Protein AF-A0A1G5V8X5-F1 (afdb_monomer_lite)

Organism: NCBI:txid230361

Radius of gyration: 22.64 Å; chains: 1; bounding box: 42×59×66 Å

Foldseek 3Di:
DDDDPPPPVVVVVCCVPPNDVDDPVVVLPVLDDPVLVQLVVQVLLVVLLPDQAEEECDPSNQVSNLVSFHQYEHAPPVPPCVVVCVPVVQFFLYDHPVVCVVPVVSAPSVDGDTTHCPCVVVVVVVQVVVCVVPVDDDPDPHDPDDPVSSVVSVVVSVVSSVVVVVVVVVVSVVSVVVVVVVVVD

Secondary structure (DSSP, 8-state):
-------HHHHHHHHHHHS-SS-HHHHHGGGS-HHHHHHHHHHHHHHHHH-S-EEES-HHHHHHHHHHT--EEEE--TTS-GGGGTTTTTTSEEE-HHHHHH-GGGG-SSSPPPPPSTHHHHHHHHHHHHHHHHS-----SS----HHHHHHHHHHHHHHHHHHHHHHHHHHHHHHHHHHHHHT-

Structure (mmCIF, N/CA/C/O backbone):
data_AF-A0A1G5V8X5-F1
#
_entry.id   AF-A0A1G5V8X5-F1
#
loop_
_atom_site.group_PDB
_atom_site.id
_atom_site.type_symbol
_atom_site.label_atom_id
_atom_site.label_alt_id
_atom_site.label_comp_id
_atom_site.label_asym_id
_atom_site.label_entity_id
_atom_site.label_seq_id
_atom_site.pdbx_PDB_ins_code
_atom_site.Cartn_x
_atom_site.Cartn_y
_atom_site.Cartn_z
_atom_site.occupancy
_atom_site.B_iso_or_equiv
_atom_site.auth_seq_id
_atom_site.auth_comp_id
_atom_site.auth_asym_id
_atom_site.auth_atom_id
_atom_site.pdbx_PDB_model_num
ATOM 1 N N . MET A 1 1 ? 8.659 33.878 32.019 1.00 36.16 1 MET A N 1
ATOM 2 C CA . MET A 1 1 ? 8.423 32.758 31.089 1.00 36.16 1 MET A CA 1
ATOM 3 C C . MET A 1 1 ? 9.758 32.064 30.838 1.00 36.16 1 MET A C 1
ATOM 5 O O . MET A 1 1 ? 10.486 32.508 29.962 1.00 36.16 1 MET A O 1
ATOM 9 N N . PRO A 1 2 ? 10.148 31.064 31.646 1.00 29.53 2 PRO A N 1
ATOM 10 C CA . PRO A 1 2 ? 11.252 30.186 31.305 1.00 29.53 2 PRO A CA 1
ATOM 11 C C . PRO A 1 2 ? 10.684 28.920 30.658 1.00 29.53 2 PRO A C 1
ATOM 13 O O . PRO A 1 2 ? 9.804 28.255 31.203 1.00 29.53 2 PRO A O 1
ATOM 16 N N . ILE A 1 3 ? 11.161 28.641 29.453 1.00 29.80 3 ILE A N 1
ATOM 17 C CA . ILE A 1 3 ? 10.981 27.373 28.755 1.00 29.80 3 ILE A CA 1
ATOM 18 C C . ILE A 1 3 ? 11.624 26.309 29.648 1.00 29.80 3 ILE A C 1
ATOM 20 O O . ILE A 1 3 ? 12.809 26.405 29.959 1.00 29.80 3 ILE A O 1
ATOM 24 N N . TYR A 1 4 ? 10.824 25.364 30.142 1.00 33.34 4 TYR A N 1
ATOM 25 C CA . TYR A 1 4 ? 11.316 24.294 30.997 1.00 33.34 4 TYR A CA 1
ATOM 26 C C . TYR A 1 4 ? 12.323 23.440 30.225 1.00 33.34 4 TYR A C 1
ATOM 28 O O . TYR A 1 4 ? 11.970 22.743 29.276 1.00 33.34 4 TYR A O 1
ATOM 36 N N . ASP A 1 5 ? 13.562 23.473 30.699 1.00 32.44 5 ASP A N 1
ATOM 37 C CA . ASP A 1 5 ? 14.606 22.494 30.431 1.00 32.44 5 ASP A CA 1
ATOM 38 C C . ASP A 1 5 ? 14.230 21.189 31.164 1.00 32.44 5 ASP A C 1
ATOM 40 O O . ASP A 1 5 ? 14.737 20.860 32.239 1.00 32.44 5 ASP A O 1
ATOM 44 N N . ILE A 1 6 ? 13.209 20.483 30.656 1.00 39.09 6 ILE A N 1
ATOM 45 C CA . ILE A 1 6 ? 12.867 19.142 31.142 1.00 39.09 6 ILE A CA 1
ATOM 46 C C . ILE A 1 6 ? 13.909 18.195 30.563 1.00 39.09 6 ILE A C 1
ATOM 48 O O . ILE A 1 6 ? 13.799 17.724 29.434 1.00 39.09 6 ILE A O 1
ATOM 52 N N . GLN A 1 7 ? 14.928 17.956 31.385 1.00 39.66 7 GLN A N 1
ATOM 53 C CA . GLN A 1 7 ? 15.900 16.871 31.330 1.00 39.66 7 GLN A CA 1
ATOM 54 C C . GLN A 1 7 ? 15.475 15.730 30.392 1.00 39.66 7 GLN A C 1
ATOM 56 O O . GLN A 1 7 ? 14.612 14.919 30.728 1.00 39.66 7 GLN A O 1
ATOM 61 N N . HIS A 1 8 ? 16.155 15.600 29.252 1.00 41.44 8 HIS A N 1
ATOM 62 C CA . HIS A 1 8 ? 15.988 14.475 28.326 1.00 41.44 8 HIS A CA 1
ATOM 63 C C . HIS A 1 8 ? 16.039 13.092 29.023 1.00 41.44 8 HIS A C 1
ATOM 65 O O . HIS A 1 8 ? 15.454 12.141 28.521 1.00 41.44 8 HIS A O 1
ATOM 71 N N . GLY A 1 9 ? 16.658 12.955 30.203 1.00 40.25 9 GLY A N 1
ATOM 72 C CA . GLY A 1 9 ? 16.669 11.703 30.975 1.00 40.25 9 GLY A CA 1
ATOM 73 C C . GLY A 1 9 ? 15.355 11.339 31.695 1.00 40.25 9 GLY A C 1
ATOM 74 O O . GLY A 1 9 ? 15.067 10.154 31.882 1.00 40.25 9 GLY A O 1
ATOM 75 N N . SER A 1 10 ? 14.523 12.311 32.088 1.00 48.06 10 SER A N 1
ATOM 76 C CA . SER A 1 10 ? 13.290 12.046 32.854 1.00 48.06 10 SER A CA 1
ATOM 77 C C . SER A 1 10 ? 12.138 11.581 31.958 1.00 48.06 10 SER A C 1
ATOM 79 O O . SER A 1 10 ? 11.411 10.655 32.318 1.00 48.06 10 SER A O 1
ATOM 81 N N . ILE A 1 11 ? 12.037 12.137 30.749 1.00 48.62 11 ILE A N 1
ATOM 82 C CA . ILE A 1 11 ? 11.057 11.729 29.731 1.00 48.62 11 ILE A CA 1
ATOM 83 C C . ILE A 1 11 ? 11.325 10.290 29.269 1.00 48.62 11 ILE A C 1
ATOM 85 O O . ILE A 1 11 ? 10.409 9.469 29.254 1.00 48.62 11 ILE A O 1
ATOM 89 N N . TRP A 1 12 ? 12.587 9.941 28.993 1.00 44.25 12 TRP A N 1
ATOM 90 C CA . TRP A 1 12 ? 12.969 8.589 28.563 1.00 44.25 12 TRP A CA 1
ATOM 91 C C . TRP A 1 12 ? 12.661 7.510 29.615 1.00 44.25 12 TRP A C 1
ATOM 93 O O . TRP A 1 12 ? 12.221 6.414 29.265 1.00 44.25 12 TRP A O 1
ATOM 103 N N . SER A 1 13 ? 12.840 7.813 30.908 1.00 52.69 13 SER A N 1
ATOM 104 C CA . SER A 1 13 ? 12.514 6.876 31.997 1.00 52.69 13 SER A CA 1
ATOM 105 C C . SER A 1 13 ? 11.004 6.702 32.211 1.00 52.69 13 SER A C 1
ATOM 107 O O . SER A 1 13 ? 10.549 5.590 32.496 1.00 52.69 13 SER A O 1
ATOM 109 N N . PHE A 1 14 ? 10.209 7.761 32.012 1.00 59.50 14 PHE A N 1
ATOM 110 C CA . PHE A 1 14 ? 8.748 7.686 32.025 1.00 59.50 14 PHE A CA 1
ATOM 111 C C . PHE A 1 14 ? 8.212 6.863 30.845 1.00 59.50 14 PHE A C 1
ATOM 113 O O . PHE A 1 14 ? 7.411 5.946 31.053 1.00 59.50 14 PHE A O 1
ATOM 120 N N . GLU A 1 15 ? 8.703 7.123 29.629 1.00 58.00 15 GLU A N 1
ATOM 121 C CA . GLU A 1 15 ? 8.328 6.361 28.435 1.00 58.00 15 GLU A CA 1
ATOM 122 C C . GLU A 1 15 ? 8.685 4.875 28.565 1.00 58.00 15 GLU A C 1
ATOM 124 O O . GLU A 1 15 ? 7.856 4.026 28.256 1.00 58.00 15 GLU A O 1
ATOM 129 N N . GLN A 1 16 ? 9.866 4.531 29.094 1.00 61.56 16 GLN A N 1
ATOM 130 C CA . GLN A 1 16 ? 10.276 3.131 29.282 1.00 61.56 16 GLN A CA 1
ATOM 131 C C . GLN A 1 16 ? 9.464 2.364 30.333 1.00 61.56 16 GLN A C 1
ATOM 133 O O . GLN A 1 16 ? 9.338 1.140 30.215 1.00 61.56 16 GLN A O 1
ATOM 138 N N . LYS A 1 17 ? 8.976 3.047 31.379 1.00 61.56 17 LYS A N 1
ATOM 139 C CA . LYS A 1 17 ? 8.350 2.414 32.552 1.00 61.56 17 LYS A CA 1
ATOM 140 C C . LYS A 1 17 ? 6.821 2.438 32.523 1.00 61.56 17 LYS A C 1
ATOM 142 O O . LYS A 1 17 ? 6.206 1.500 33.024 1.00 61.56 17 LYS A O 1
ATOM 147 N N . TYR A 1 18 ? 6.211 3.484 31.966 1.00 58.59 18 TYR A N 1
ATOM 148 C CA . TYR A 1 18 ? 4.763 3.724 32.053 1.00 58.59 18 TYR A CA 1
ATOM 149 C C . TYR A 1 18 ? 4.055 3.780 30.699 1.00 58.59 18 TYR A C 1
ATOM 151 O O . TYR A 1 18 ? 2.824 3.718 30.648 1.00 58.59 18 TYR A O 1
ATOM 159 N N . LEU A 1 19 ? 4.800 3.855 29.596 1.00 63.16 19 LEU A N 1
ATOM 160 C CA . LEU A 1 19 ? 4.253 3.758 28.251 1.00 63.16 19 LEU A CA 1
ATOM 161 C C . LEU A 1 19 ? 4.691 2.421 27.632 1.00 63.16 19 LEU A C 1
ATOM 163 O O . LEU A 1 19 ? 5.832 1.996 27.743 1.00 63.16 19 LEU A O 1
ATOM 167 N N . ASP A 1 20 ? 3.757 1.713 26.993 1.00 58.47 20 ASP A N 1
ATOM 168 C CA . ASP A 1 20 ? 4.083 0.549 26.159 1.00 58.47 20 ASP A CA 1
ATOM 169 C C . ASP A 1 20 ? 5.203 0.927 25.163 1.00 58.47 20 ASP A C 1
ATOM 171 O O . ASP A 1 20 ? 5.082 1.915 24.435 1.00 58.47 20 ASP A O 1
ATOM 175 N N . LYS A 1 21 ? 6.297 0.155 25.130 1.00 60.00 21 LYS A N 1
ATOM 176 C CA . LYS A 1 21 ? 7.519 0.438 24.345 1.00 60.00 21 LYS A CA 1
ATOM 177 C C . LYS A 1 21 ? 7.277 0.549 22.833 1.00 60.00 21 LYS A C 1
ATOM 179 O O . LYS A 1 21 ? 8.192 0.855 22.071 1.00 60.00 21 LYS A O 1
ATOM 184 N N . ARG A 1 22 ? 6.062 0.248 22.375 1.00 55.00 22 ARG A N 1
ATOM 185 C CA . ARG A 1 22 ? 5.659 0.360 20.978 1.00 55.00 22 ARG A CA 1
ATOM 186 C C . ARG A 1 22 ? 5.545 1.829 20.538 1.00 55.00 22 ARG A C 1
ATOM 188 O O . ARG A 1 22 ? 4.861 2.603 21.216 1.00 55.00 22 ARG A O 1
ATOM 195 N N . PRO A 1 23 ? 6.127 2.193 19.376 1.00 56.50 23 PRO A N 1
ATOM 196 C CA . PRO A 1 23 ? 5.986 3.524 18.789 1.00 56.50 23 PRO A CA 1
ATOM 197 C C . PRO A 1 23 ? 4.516 3.934 18.667 1.00 56.50 23 PRO A C 1
ATOM 199 O O . PRO A 1 23 ? 3.651 3.083 18.443 1.00 56.50 23 PRO A O 1
ATOM 202 N N . ILE A 1 24 ? 4.225 5.236 18.734 1.00 55.56 24 ILE A N 1
ATOM 203 C CA . ILE A 1 24 ? 2.859 5.777 18.595 1.00 55.56 24 ILE A CA 1
ATOM 204 C C . ILE A 1 24 ? 2.174 5.242 17.324 1.00 55.56 24 ILE A C 1
ATOM 206 O O . ILE A 1 24 ? 1.005 4.865 17.369 1.00 55.56 24 ILE A O 1
ATOM 210 N N . SER A 1 25 ? 2.915 5.096 16.222 1.00 52.84 25 SER A N 1
ATOM 211 C CA . SER A 1 25 ? 2.418 4.516 14.966 1.00 52.84 25 SER A CA 1
ATOM 212 C C . SER A 1 25 ? 1.883 3.082 15.115 1.00 52.84 25 SER A C 1
ATOM 214 O O . SER A 1 25 ? 0.842 2.756 14.547 1.00 52.84 25 SER A O 1
ATOM 216 N N . TYR A 1 26 ? 2.521 2.242 15.935 1.00 53.16 26 TYR A N 1
ATOM 217 C CA . TYR A 1 26 ? 2.043 0.890 16.257 1.00 53.16 26 TYR A CA 1
ATOM 218 C C . TYR A 1 26 ? 0.820 0.888 17.181 1.00 53.16 26 TYR A C 1
ATOM 220 O O . TYR A 1 26 ? 0.101 -0.108 17.248 1.00 53.16 26 TYR A O 1
ATOM 228 N N . ARG A 1 27 ? 0.556 1.986 17.896 1.00 62.72 27 ARG A N 1
ATOM 229 C CA . ARG A 1 27 ? -0.668 2.128 18.696 1.00 62.72 27 ARG A CA 1
ATOM 230 C C . ARG A 1 27 ? -1.829 2.685 17.891 1.00 62.72 27 ARG A C 1
ATOM 232 O O . ARG A 1 27 ? -2.951 2.249 18.118 1.00 62.72 27 ARG A O 1
ATOM 239 N N . LEU A 1 28 ? -1.587 3.550 16.909 1.00 59.53 28 LEU A N 1
ATOM 240 C CA . LEU A 1 28 ? -2.647 3.996 15.999 1.00 59.53 28 LEU A CA 1
ATOM 241 C C . LEU A 1 28 ? -3.247 2.807 15.233 1.00 59.53 28 LEU A C 1
ATOM 243 O O . LEU A 1 28 ? -4.461 2.704 15.101 1.00 59.53 28 LEU A O 1
ATOM 247 N N . THR A 1 29 ? -2.420 1.837 14.831 1.00 62.56 29 THR A N 1
ATOM 248 C CA . THR A 1 29 ? -2.910 0.589 14.221 1.00 62.56 29 THR A CA 1
ATOM 249 C C . THR A 1 29 ? -3.633 -0.337 15.206 1.00 62.56 29 THR A C 1
ATOM 251 O O . THR A 1 29 ? -4.376 -1.218 14.776 1.00 62.56 29 THR A O 1
ATOM 254 N N . SER A 1 30 ? -3.460 -0.153 16.519 1.00 72.31 30 SER A N 1
ATOM 255 C CA . SER A 1 30 ? -4.18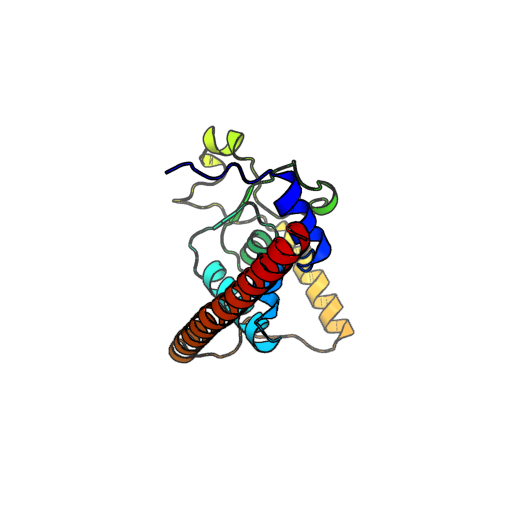3 -0.915 17.550 1.00 72.31 30 SER A CA 1
ATOM 256 C C . SER A 1 30 ? -5.634 -0.466 17.726 1.00 72.31 30 SER A C 1
ATOM 258 O O . SER A 1 30 ? -6.436 -1.223 18.262 1.00 72.31 30 SER A O 1
ATOM 260 N N . PHE A 1 31 ? -5.990 0.727 17.236 1.00 82.69 31 PHE A N 1
ATOM 261 C CA . PHE A 1 31 ? -7.367 1.228 17.281 1.00 82.69 31 PHE A CA 1
ATOM 262 C C . PHE A 1 31 ? -8.295 0.487 16.319 1.00 82.69 31 PHE A C 1
ATOM 264 O O . PHE A 1 31 ? -9.516 0.553 16.469 1.00 82.69 31 PHE A O 1
ATOM 271 N N . TYR A 1 32 ? -7.715 -0.208 15.342 1.00 87.50 32 TYR A N 1
ATOM 272 C CA . TYR A 1 32 ? -8.454 -0.858 14.279 1.00 87.50 32 TYR A CA 1
ATOM 273 C C . TYR A 1 32 ? -8.558 -2.364 14.481 1.00 87.50 32 TYR A C 1
ATOM 275 O O . TYR A 1 32 ? -7.566 -3.043 14.784 1.00 87.50 32 TYR A O 1
ATOM 283 N N . ASP A 1 33 ? -9.755 -2.893 14.248 1.00 90.81 33 ASP A N 1
ATOM 284 C CA . ASP A 1 33 ? -9.960 -4.328 14.118 1.00 90.81 33 ASP A CA 1
ATOM 285 C C . ASP A 1 33 ? -9.401 -4.853 12.780 1.00 90.81 33 ASP A C 1
ATOM 287 O O . ASP A 1 33 ? -8.871 -4.109 11.948 1.00 90.81 33 ASP A O 1
ATOM 291 N N . TYR A 1 34 ? -9.463 -6.170 12.575 1.00 90.75 34 TYR A N 1
ATOM 292 C CA . TYR A 1 34 ? -8.941 -6.780 11.353 1.00 90.75 34 TYR A CA 1
ATOM 293 C C . TYR A 1 34 ? -9.674 -6.318 10.090 1.00 90.75 34 TYR A C 1
ATOM 295 O O . TYR A 1 34 ? -9.017 -6.077 9.080 1.00 90.75 34 TYR A O 1
ATOM 303 N N . LYS A 1 35 ? -11.002 -6.163 10.130 1.00 90.81 35 LYS A N 1
ATOM 304 C CA . LYS A 1 35 ? -11.794 -5.746 8.963 1.00 90.81 35 LYS A CA 1
ATOM 305 C C . LYS A 1 35 ? -11.453 -4.313 8.571 1.00 90.81 35 LYS A C 1
ATOM 307 O O . LYS A 1 35 ? -11.253 -4.028 7.396 1.00 90.81 35 LYS A O 1
ATOM 312 N N . GLU A 1 36 ? -11.318 -3.435 9.557 1.00 91.94 36 GLU A N 1
ATOM 313 C CA . GLU A 1 36 ? -10.908 -2.048 9.352 1.00 91.94 36 GLU A CA 1
ATOM 314 C C . GLU A 1 36 ? -9.487 -1.964 8.781 1.00 91.94 36 GLU A C 1
ATOM 316 O O . GLU A 1 36 ? -9.241 -1.201 7.850 1.00 91.94 36 GLU A O 1
ATOM 321 N N . LYS A 1 37 ? -8.554 -2.794 9.265 1.00 90.31 37 LYS A N 1
ATOM 322 C CA . LYS A 1 37 ? -7.194 -2.878 8.702 1.00 90.31 37 LYS A CA 1
ATOM 323 C C . LYS A 1 37 ? -7.189 -3.337 7.249 1.00 90.31 37 LYS A C 1
ATOM 325 O O . LYS A 1 37 ? -6.474 -2.745 6.445 1.00 90.31 37 LYS A O 1
ATOM 330 N N . PHE A 1 38 ? -7.971 -4.364 6.911 1.00 91.06 38 PHE A N 1
ATOM 331 C CA . PHE A 1 38 ? -8.105 -4.819 5.526 1.00 91.06 38 PHE A CA 1
ATOM 332 C C . PHE A 1 38 ? -8.704 -3.731 4.640 1.00 91.06 38 PHE A C 1
ATOM 334 O O . PHE A 1 38 ? -8.150 -3.450 3.584 1.00 91.06 38 PHE A O 1
ATOM 341 N N . PHE A 1 39 ? -9.748 -3.045 5.108 1.00 92.69 39 PHE A N 1
ATOM 342 C CA . PHE A 1 39 ? -10.318 -1.908 4.394 1.00 92.69 39 PHE A CA 1
ATOM 343 C C . PHE A 1 39 ? -9.272 -0.810 4.145 1.00 92.69 39 PHE A C 1
ATOM 345 O O . PHE A 1 39 ? -9.126 -0.338 3.021 1.00 92.69 39 PHE A O 1
ATOM 352 N N . ILE A 1 40 ? -8.493 -0.422 5.160 1.00 91.06 40 ILE A N 1
ATOM 353 C CA . ILE A 1 40 ? -7.423 0.577 5.010 1.00 91.06 40 ILE A CA 1
ATOM 354 C C . ILE A 1 40 ? -6.375 0.109 3.988 1.00 91.06 40 ILE A C 1
ATOM 356 O O . ILE A 1 40 ? -5.973 0.886 3.122 1.00 91.06 40 ILE A O 1
ATOM 360 N N . ALA A 1 41 ? -5.953 -1.157 4.054 1.00 91.31 41 ALA A N 1
ATOM 361 C CA . ALA A 1 41 ? -4.996 -1.726 3.109 1.00 91.31 41 ALA A CA 1
ATOM 362 C C . ALA A 1 41 ? -5.532 -1.704 1.668 1.00 91.31 41 ALA A C 1
ATOM 364 O O . ALA A 1 41 ? -4.826 -1.261 0.765 1.00 91.31 41 ALA A O 1
ATOM 365 N N . GLU A 1 42 ? -6.786 -2.108 1.454 1.00 92.25 42 GLU A N 1
ATOM 366 C CA . GLU A 1 42 ? -7.438 -2.041 0.143 1.00 92.25 42 GLU A CA 1
ATOM 367 C C . GLU A 1 42 ? -7.501 -0.606 -0.394 1.00 92.25 42 GLU A C 1
ATOM 369 O O . GLU A 1 42 ? -7.248 -0.387 -1.575 1.00 92.25 42 GLU A O 1
ATOM 374 N N . ASN A 1 43 ? -7.768 0.388 0.458 1.00 91.75 43 ASN A N 1
ATOM 375 C CA . ASN A 1 43 ? -7.761 1.792 0.040 1.00 91.75 43 ASN A CA 1
ATOM 376 C C . ASN A 1 43 ? -6.374 2.267 -0.402 1.00 91.75 43 ASN A C 1
ATOM 378 O O . ASN A 1 43 ? -6.266 2.935 -1.428 1.00 91.75 43 ASN A O 1
ATOM 382 N N . PHE A 1 44 ? -5.306 1.893 0.312 1.00 92.50 44 PHE A N 1
ATOM 383 C CA . PHE A 1 44 ? -3.944 2.183 -0.147 1.00 92.50 44 PHE A CA 1
ATOM 384 C C . PHE A 1 44 ? -3.660 1.543 -1.505 1.00 92.50 44 PHE A C 1
ATOM 386 O O . PHE A 1 44 ? -3.129 2.206 -2.390 1.00 92.50 44 PHE A O 1
ATOM 393 N N . LEU A 1 45 ? -4.072 0.289 -1.703 1.00 94.06 45 LEU A N 1
ATOM 394 C CA . LEU A 1 45 ? -3.932 -0.387 -2.990 1.00 94.06 45 LEU A CA 1
ATOM 395 C C . LEU A 1 45 ? -4.713 0.320 -4.110 1.00 94.06 45 LEU A C 1
ATOM 397 O O . LEU A 1 45 ? -4.199 0.405 -5.220 1.00 94.06 45 LEU A O 1
ATOM 401 N N . ARG A 1 46 ? -5.913 0.854 -3.841 1.00 92.44 46 ARG A N 1
ATOM 402 C CA . ARG A 1 46 ? -6.673 1.667 -4.812 1.00 92.44 46 ARG A CA 1
ATOM 403 C C . ARG A 1 46 ? -5.953 2.972 -5.148 1.00 92.44 46 ARG A C 1
ATOM 405 O O . ARG A 1 46 ? -5.923 3.363 -6.308 1.00 92.44 46 ARG A O 1
ATOM 412 N N . ILE A 1 47 ? -5.356 3.640 -4.160 1.00 93.19 47 ILE A N 1
ATOM 413 C CA . ILE A 1 47 ? -4.555 4.853 -4.392 1.00 93.19 47 ILE A CA 1
ATOM 414 C C . ILE A 1 47 ? -3.347 4.528 -5.278 1.00 93.19 47 ILE A C 1
ATOM 416 O O . ILE A 1 47 ? -3.073 5.255 -6.225 1.00 93.19 47 ILE A O 1
ATOM 420 N N . TYR A 1 48 ? -2.649 3.425 -4.999 1.00 95.94 48 TYR A N 1
ATOM 421 C CA . TYR A 1 48 ? -1.494 3.004 -5.792 1.00 95.94 48 TYR A CA 1
ATOM 422 C C . TYR A 1 48 ? -1.877 2.630 -7.222 1.00 95.94 48 TYR A C 1
ATOM 424 O O . TYR A 1 48 ? -1.173 3.011 -8.148 1.00 95.94 48 TYR A O 1
ATOM 432 N N . GLU A 1 49 ? -2.989 1.920 -7.417 1.00 94.56 49 GLU A N 1
ATOM 433 C CA . GLU A 1 49 ? -3.475 1.541 -8.750 1.00 94.56 49 GLU A CA 1
ATOM 434 C C . GLU A 1 49 ? -3.836 2.762 -9.607 1.00 94.56 49 GLU A C 1
ATOM 436 O O . GLU A 1 49 ? -3.528 2.786 -10.794 1.00 94.56 49 GLU A O 1
ATOM 441 N N . ASN A 1 50 ? -4.451 3.785 -9.005 1.00 94.69 50 ASN A N 1
ATOM 442 C CA . ASN A 1 50 ? -4.892 4.988 -9.720 1.00 94.69 50 ASN A CA 1
ATOM 443 C C . ASN A 1 50 ? -3.801 6.062 -9.870 1.00 94.69 50 ASN A C 1
ATOM 445 O O . ASN A 1 50 ? -4.024 7.069 -10.542 1.00 94.69 50 ASN A O 1
ATOM 449 N N . ALA A 1 51 ? -2.641 5.897 -9.234 1.00 97.25 51 ALA A N 1
ATOM 450 C CA . ALA A 1 51 ? -1.542 6.842 -9.371 1.00 97.25 51 ALA A CA 1
ATOM 451 C C . ALA A 1 51 ? -0.915 6.758 -10.773 1.00 97.25 51 ALA A C 1
ATOM 453 O O . ALA A 1 51 ? -0.765 5.675 -11.330 1.00 97.25 51 ALA A O 1
ATOM 454 N N . TYR A 1 52 ? -0.482 7.899 -11.318 1.00 97.56 52 TYR A N 1
ATOM 455 C CA . TYR A 1 52 ? 0.262 7.929 -12.584 1.00 97.56 52 TYR A CA 1
ATOM 456 C C . TYR A 1 52 ? 1.635 7.252 -12.449 1.00 97.56 52 TYR A C 1
ATOM 458 O O . TYR A 1 52 ? 2.034 6.430 -13.271 1.00 97.56 52 TYR A O 1
ATOM 466 N N . CYS A 1 53 ? 2.327 7.551 -11.352 1.00 97.56 53 CYS A N 1
ATOM 467 C CA . CYS A 1 53 ? 3.545 6.886 -10.916 1.00 97.56 53 CYS A CA 1
ATOM 468 C C . CYS A 1 53 ? 3.741 7.081 -9.407 1.00 97.56 53 CYS A C 1
ATOM 470 O O . CYS A 1 53 ? 3.136 7.969 -8.802 1.00 97.56 53 CYS A O 1
ATOM 472 N N . VAL A 1 54 ? 4.618 6.285 -8.795 1.00 97.50 54 VAL A N 1
ATOM 473 C CA . VAL A 1 54 ? 4.937 6.372 -7.364 1.00 97.50 54 VAL A CA 1
ATOM 474 C C . VAL A 1 54 ? 6.445 6.466 -7.152 1.00 97.50 54 VAL A C 1
ATOM 476 O O . VAL A 1 54 ? 7.220 5.724 -7.744 1.00 97.50 54 VAL A O 1
ATOM 479 N N . ILE A 1 55 ? 6.868 7.346 -6.247 1.00 95.31 55 ILE A N 1
ATOM 480 C CA . ILE A 1 55 ? 8.253 7.428 -5.776 1.00 95.31 55 ILE A CA 1
ATOM 481 C C . ILE A 1 55 ? 8.246 7.168 -4.272 1.00 95.31 55 ILE A C 1
ATOM 483 O O . ILE A 1 55 ? 7.513 7.822 -3.529 1.00 95.31 55 ILE A O 1
ATOM 487 N N . THR A 1 56 ? 9.016 6.186 -3.799 1.00 93.31 56 THR A N 1
ATOM 488 C CA . THR A 1 56 ? 8.956 5.782 -2.386 1.00 93.31 56 THR A CA 1
ATOM 489 C C . THR A 1 56 ? 10.238 5.122 -1.887 1.00 93.31 56 THR A C 1
ATOM 491 O O . THR A 1 56 ? 10.912 4.415 -2.624 1.00 93.31 56 THR A O 1
ATOM 494 N N . ASP A 1 57 ? 10.543 5.287 -0.599 1.00 90.50 57 ASP A N 1
ATOM 495 C CA . ASP A 1 57 ? 11.560 4.517 0.131 1.00 90.50 57 ASP A CA 1
ATOM 496 C C . ASP A 1 57 ? 10.958 3.290 0.852 1.00 90.50 57 ASP A C 1
ATOM 498 O O . ASP A 1 57 ? 11.650 2.556 1.562 1.00 90.50 57 ASP A O 1
ATOM 502 N N . LYS A 1 58 ? 9.644 3.052 0.718 1.00 88.56 58 LYS A N 1
ATOM 503 C CA . LYS A 1 58 ? 8.938 1.960 1.398 1.00 88.56 58 LYS A CA 1
ATOM 504 C C . LYS A 1 58 ? 8.721 0.787 0.452 1.00 88.56 58 LYS A C 1
ATOM 506 O O . LYS A 1 58 ? 7.877 0.837 -0.439 1.00 88.56 58 LYS A O 1
ATOM 511 N N . VAL A 1 59 ? 9.376 -0.340 0.738 1.00 88.62 59 VAL A N 1
ATOM 512 C CA . VAL A 1 59 ? 9.174 -1.608 0.003 1.00 88.62 59 VAL A CA 1
ATOM 513 C C . VAL A 1 59 ? 7.703 -2.041 -0.003 1.00 88.62 59 VAL A C 1
ATOM 515 O O . VAL A 1 59 ? 7.197 -2.515 -1.016 1.00 88.62 59 VAL A O 1
ATOM 518 N N . HIS A 1 60 ? 6.994 -1.825 1.110 1.00 89.25 60 HIS A N 1
ATOM 519 C CA . HIS A 1 60 ? 5.567 -2.144 1.249 1.00 89.25 60 HIS A CA 1
ATOM 520 C C . HIS A 1 60 ? 4.653 -1.294 0.356 1.00 89.25 60 HIS A C 1
ATOM 522 O O . HIS A 1 60 ? 3.502 -1.660 0.177 1.00 89.25 60 HIS A O 1
ATOM 528 N N . CYS A 1 61 ? 5.148 -0.184 -0.193 1.00 93.19 61 CYS A N 1
ATOM 529 C CA . CYS A 1 61 ? 4.461 0.604 -1.214 1.00 93.19 61 CYS A CA 1
ATOM 530 C C . CYS A 1 61 ? 4.936 0.187 -2.617 1.00 93.19 61 CYS A C 1
ATOM 532 O O . CYS A 1 61 ? 4.124 -0.072 -3.504 1.00 93.19 61 CYS A O 1
ATOM 534 N N . ALA A 1 62 ? 6.251 0.009 -2.792 1.00 93.94 62 ALA A N 1
ATOM 535 C CA . ALA A 1 62 ? 6.847 -0.318 -4.084 1.00 93.94 62 ALA A CA 1
ATOM 536 C C . ALA A 1 62 ? 6.387 -1.666 -4.664 1.00 93.94 62 ALA A C 1
ATOM 538 O O . ALA A 1 62 ? 6.063 -1.753 -5.847 1.00 93.94 62 ALA A O 1
ATOM 539 N N . LEU A 1 63 ? 6.322 -2.722 -3.846 1.00 93.19 63 LEU A N 1
ATOM 540 C CA . LEU A 1 63 ? 5.931 -4.052 -4.327 1.00 93.19 63 LEU A CA 1
ATOM 541 C C . LEU A 1 63 ? 4.456 -4.132 -4.758 1.00 93.19 63 LEU A C 1
ATOM 543 O O . LEU A 1 63 ? 4.192 -4.713 -5.813 1.00 93.19 63 LEU A O 1
ATOM 547 N N . PRO A 1 64 ? 3.490 -3.544 -4.025 1.00 94.25 64 PRO A N 1
ATOM 548 C CA . PRO A 1 64 ? 2.135 -3.404 -4.542 1.00 94.25 64 PRO A CA 1
ATOM 549 C C . PRO A 1 64 ? 2.049 -2.628 -5.854 1.00 94.25 64 PRO A C 1
ATOM 551 O O . PRO A 1 64 ? 1.388 -3.104 -6.772 1.00 94.25 64 PRO A O 1
ATOM 554 N N . CYS A 1 65 ? 2.753 -1.497 -5.987 1.00 96.25 65 CYS A N 1
ATOM 555 C CA . CYS A 1 65 ? 2.778 -0.732 -7.241 1.00 96.25 65 CYS A CA 1
ATOM 556 C C . CYS A 1 65 ? 3.289 -1.593 -8.407 1.00 96.25 65 CYS A C 1
ATOM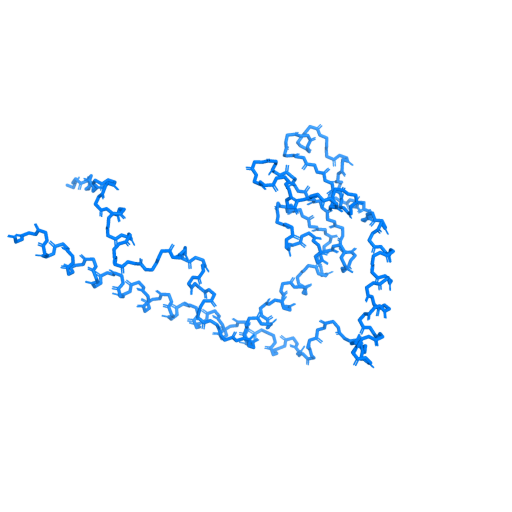 558 O O . CYS A 1 65 ? 2.658 -1.660 -9.460 1.00 96.25 65 CYS A O 1
ATOM 560 N N . LEU A 1 66 ? 4.367 -2.355 -8.184 1.00 95.44 66 LEU A N 1
ATOM 561 C CA . LEU A 1 66 ? 4.889 -3.316 -9.157 1.00 95.44 66 LEU A CA 1
ATOM 562 C C . LEU A 1 66 ? 3.832 -4.354 -9.574 1.00 95.44 66 LEU A C 1
ATOM 564 O O . LEU A 1 66 ? 3.687 -4.645 -10.764 1.00 95.44 66 LEU A O 1
ATOM 568 N N . ALA A 1 67 ? 3.090 -4.905 -8.609 1.00 92.81 67 ALA A N 1
ATOM 569 C CA . ALA A 1 67 ? 2.055 -5.909 -8.852 1.00 92.81 67 ALA A CA 1
ATOM 570 C C . ALA A 1 67 ? 0.844 -5.350 -9.621 1.00 92.81 67 ALA A C 1
ATOM 572 O O . ALA A 1 67 ? 0.312 -6.037 -10.499 1.00 92.81 67 ALA A O 1
ATOM 573 N N . LEU A 1 68 ? 0.453 -4.110 -9.311 1.00 94.19 68 LEU A N 1
ATOM 574 C CA . LEU A 1 68 ? -0.629 -3.357 -9.956 1.00 94.19 68 LEU A CA 1
ATOM 575 C C . LEU A 1 68 ? -0.209 -2.747 -11.301 1.00 94.19 68 LEU A C 1
ATOM 577 O O . LEU A 1 68 ? -1.051 -2.268 -12.050 1.00 94.19 68 LEU A O 1
ATOM 581 N N . LYS A 1 69 ? 1.081 -2.851 -11.651 1.00 95.12 69 LYS A N 1
ATOM 582 C CA . LYS A 1 69 ? 1.709 -2.272 -12.849 1.00 95.12 69 LYS A CA 1
ATOM 583 C C . LYS A 1 69 ? 1.771 -0.741 -12.858 1.00 95.12 69 LYS A C 1
ATOM 585 O O . LYS A 1 69 ? 2.094 -0.177 -13.898 1.00 95.12 69 LYS A O 1
ATOM 590 N N . THR A 1 70 ? 1.559 -0.091 -11.720 1.00 97.44 70 THR A N 1
ATOM 591 C CA . THR A 1 70 ? 1.829 1.337 -11.548 1.00 97.44 70 THR A CA 1
ATOM 592 C C . THR A 1 70 ? 3.341 1.577 -11.589 1.00 97.44 70 THR A C 1
ATOM 594 O O . THR A 1 70 ? 4.055 0.959 -10.787 1.00 97.44 70 THR A O 1
ATOM 597 N N . PRO A 1 71 ? 3.862 2.437 -12.484 1.00 97.75 71 PRO A N 1
ATOM 598 C CA . PRO A 1 71 ? 5.283 2.774 -12.533 1.00 97.75 71 PRO A CA 1
ATOM 599 C C . PRO A 1 71 ? 5.810 3.221 -11.171 1.00 97.75 71 PRO A C 1
ATOM 601 O O . PRO A 1 71 ? 5.203 4.076 -10.521 1.00 97.75 71 PRO A O 1
ATOM 604 N N . VAL A 1 72 ? 6.923 2.638 -10.719 1.00 97.12 72 VAL A N 1
ATOM 605 C CA . VAL A 1 72 ? 7.458 2.934 -9.388 1.00 97.12 72 VAL A CA 1
ATOM 606 C C . VAL A 1 72 ? 8.977 3.048 -9.349 1.00 97.12 72 VAL A C 1
ATOM 608 O O . VAL A 1 72 ? 9.696 2.139 -9.767 1.00 97.12 72 VAL A O 1
ATOM 611 N N . LEU A 1 73 ? 9.456 4.150 -8.769 1.00 95.62 73 LEU A N 1
ATOM 612 C CA . LEU A 1 73 ? 10.845 4.330 -8.359 1.00 95.62 73 LEU A CA 1
ATOM 613 C C . LEU A 1 73 ? 10.985 4.004 -6.872 1.00 95.62 73 LEU A C 1
ATOM 615 O O . LEU A 1 73 ? 10.352 4.629 -6.015 1.00 95.62 73 LEU A O 1
ATOM 619 N N . PHE A 1 74 ? 11.854 3.047 -6.562 1.00 93.50 74 PHE A N 1
ATOM 620 C CA . PHE A 1 74 ? 12.203 2.703 -5.193 1.00 93.50 74 PHE A CA 1
ATOM 621 C C . PHE A 1 74 ? 13.527 3.356 -4.783 1.00 93.50 74 PHE A C 1
ATOM 623 O O . PHE A 1 74 ? 14.587 3.048 -5.331 1.00 93.50 74 PHE A O 1
ATOM 630 N N . PHE A 1 75 ? 13.481 4.235 -3.783 1.00 90.75 75 PHE A N 1
ATOM 631 C CA . PHE A 1 75 ? 14.689 4.774 -3.176 1.00 90.75 75 PHE A CA 1
ATOM 632 C C . PHE A 1 75 ? 15.293 3.766 -2.209 1.00 90.75 75 PHE A C 1
ATOM 634 O O . PHE A 1 75 ? 14.781 3.544 -1.111 1.00 90.75 75 PHE A O 1
ATOM 641 N N . ASN A 1 76 ? 16.421 3.189 -2.611 1.00 81.25 76 ASN A N 1
ATOM 642 C CA . ASN A 1 76 ? 17.183 2.296 -1.760 1.00 81.25 76 ASN A CA 1
ATOM 643 C C . ASN A 1 76 ? 18.062 3.125 -0.815 1.00 81.25 76 ASN A C 1
ATOM 645 O O . ASN A 1 76 ? 19.199 3.491 -1.124 1.00 81.25 76 ASN A O 1
ATOM 649 N N . THR A 1 77 ? 17.509 3.459 0.348 1.00 71.81 77 THR A N 1
ATOM 650 C CA . THR A 1 77 ? 18.271 4.018 1.461 1.00 71.81 77 THR A CA 1
ATOM 651 C C . THR A 1 77 ? 19.037 2.872 2.123 1.00 71.81 77 THR A C 1
ATOM 653 O O . THR A 1 77 ? 18.564 2.223 3.051 1.00 71.81 77 THR A O 1
ATOM 656 N N . ALA A 1 78 ? 20.245 2.600 1.621 1.00 57.75 78 ALA A N 1
ATOM 657 C CA . ALA A 1 78 ? 21.127 1.505 2.050 1.00 57.75 78 ALA A CA 1
ATOM 658 C C . ALA A 1 78 ? 21.460 1.469 3.565 1.00 57.75 78 ALA A C 1
ATOM 660 O O . ALA A 1 78 ? 22.155 0.570 4.032 1.00 57.75 78 ALA A O 1
ATOM 661 N N . SER A 1 79 ? 20.968 2.429 4.349 1.00 55.50 79 SER A N 1
ATOM 662 C CA . SER A 1 79 ? 21.159 2.564 5.791 1.00 55.50 79 SER A CA 1
ATOM 663 C C . SER A 1 79 ? 20.317 1.608 6.646 1.00 55.50 79 SER A C 1
ATOM 665 O O . SER A 1 79 ? 20.631 1.439 7.822 1.00 55.50 79 SER A O 1
ATOM 667 N N . TYR A 1 80 ? 19.290 0.945 6.101 1.00 52.72 80 TYR A N 1
ATOM 668 C CA . TYR A 1 80 ? 18.434 0.040 6.878 1.00 52.72 80 TYR A CA 1
ATOM 669 C C . TYR A 1 80 ? 18.342 -1.358 6.246 1.00 52.72 80 TYR A C 1
ATOM 671 O O . TYR A 1 80 ? 17.456 -1.645 5.450 1.00 52.72 80 TYR A O 1
ATOM 679 N N . GLN A 1 81 ? 19.220 -2.263 6.692 1.00 62.28 81 GLN A N 1
ATOM 680 C CA . GLN A 1 81 ? 19.093 -3.725 6.537 1.00 62.28 81 GLN A CA 1
ATOM 681 C C . GLN A 1 81 ? 19.171 -4.245 5.082 1.00 62.28 81 GLN A C 1
ATOM 683 O O . GLN A 1 81 ? 18.168 -4.732 4.551 1.00 62.28 81 GLN A O 1
ATOM 688 N N . PRO A 1 82 ? 20.364 -4.231 4.452 1.00 65.62 82 PRO A N 1
ATOM 689 C CA . PRO A 1 82 ? 20.556 -4.698 3.073 1.00 65.62 82 PRO A CA 1
ATOM 690 C C . PRO A 1 82 ? 20.081 -6.143 2.851 1.00 65.62 82 PRO A C 1
ATOM 692 O O . PRO A 1 82 ? 19.537 -6.452 1.795 1.00 65.62 82 PRO A O 1
ATOM 695 N N . GLU A 1 83 ? 20.181 -6.999 3.873 1.00 69.75 83 GLU A N 1
ATOM 696 C CA . GLU A 1 83 ? 19.690 -8.385 3.868 1.00 69.75 83 GLU A CA 1
ATOM 697 C C . GLU A 1 83 ? 18.206 -8.507 3.490 1.00 69.75 83 GLU A C 1
ATOM 699 O O . GLU A 1 83 ? 17.806 -9.463 2.830 1.00 69.75 83 GLU A O 1
ATOM 704 N N . ARG A 1 84 ? 17.376 -7.521 3.857 1.00 66.94 84 ARG A N 1
ATOM 705 C CA . ARG A 1 84 ? 15.930 -7.535 3.573 1.00 66.94 84 ARG A CA 1
ATOM 706 C C . ARG A 1 84 ? 15.594 -7.210 2.123 1.00 66.94 84 ARG A C 1
ATOM 708 O O . ARG A 1 84 ? 14.467 -7.449 1.697 1.00 66.94 84 ARG A O 1
ATOM 715 N N . LEU A 1 85 ? 16.542 -6.626 1.395 1.00 70.69 85 LEU A N 1
ATOM 716 C CA . LEU A 1 85 ? 16.384 -6.226 -0.000 1.00 70.69 85 LEU A CA 1
ATOM 717 C C . LEU A 1 85 ? 17.043 -7.218 -0.965 1.00 70.69 85 LEU A C 1
ATOM 719 O O . LEU A 1 85 ? 16.895 -7.075 -2.180 1.00 70.69 85 LEU A O 1
ATOM 723 N N . VAL A 1 86 ? 17.733 -8.237 -0.441 1.00 73.94 86 VAL A N 1
ATOM 724 C CA . VAL A 1 86 ? 18.370 -9.283 -1.245 1.00 73.94 86 VAL A CA 1
ATOM 725 C C . VAL A 1 86 ? 17.314 -9.987 -2.100 1.00 73.94 86 VAL A C 1
ATOM 727 O O . VAL A 1 86 ? 16.330 -10.520 -1.591 1.00 73.94 86 VAL A O 1
ATOM 730 N N . GLY A 1 87 ? 17.513 -9.973 -3.420 1.00 77.44 87 GLY A N 1
ATOM 731 C CA . GLY A 1 87 ? 16.603 -10.574 -4.397 1.00 77.44 87 GLY A CA 1
ATOM 732 C C . GLY A 1 87 ? 15.457 -9.668 -4.863 1.00 77.44 87 GLY A C 1
ATOM 733 O O . GLY A 1 87 ? 14.749 -10.038 -5.802 1.00 77.44 87 GLY A O 1
ATOM 734 N N . LEU A 1 88 ? 15.273 -8.486 -4.258 1.00 78.38 88 LEU A N 1
ATOM 735 C CA . LEU A 1 88 ? 14.342 -7.450 -4.735 1.00 78.38 88 LEU A CA 1
ATOM 736 C C . LEU A 1 88 ? 15.015 -6.443 -5.679 1.00 78.38 88 LEU A C 1
ATOM 738 O O . LEU A 1 88 ? 14.328 -5.744 -6.425 1.00 78.38 88 LEU A O 1
ATOM 742 N N . ASP A 1 89 ? 16.348 -6.398 -5.669 1.00 76.62 89 ASP A N 1
ATOM 743 C CA . ASP A 1 89 ? 17.219 -5.580 -6.521 1.00 76.62 89 ASP A CA 1
ATOM 744 C C . ASP A 1 89 ? 16.835 -5.655 -8.004 1.00 76.62 89 ASP A C 1
ATOM 746 O O . ASP A 1 89 ? 16.784 -4.640 -8.689 1.00 76.62 89 ASP A O 1
ATOM 750 N N . LYS A 1 90 ? 16.469 -6.848 -8.484 1.00 83.94 90 LYS A N 1
ATOM 751 C CA . LYS A 1 90 ? 16.129 -7.081 -9.898 1.00 83.94 90 LYS A CA 1
ATOM 752 C C . LYS A 1 90 ? 14.652 -6.881 -10.236 1.00 83.94 90 LYS A C 1
ATOM 754 O O . LYS A 1 90 ? 14.261 -7.125 -11.378 1.00 83.94 90 LYS A O 1
ATOM 759 N N . LEU A 1 91 ? 13.812 -6.543 -9.257 1.00 89.88 91 LEU A N 1
ATOM 760 C CA . LEU A 1 91 ? 12.359 -6.462 -9.442 1.00 89.88 91 LEU A CA 1
ATOM 761 C C . LEU A 1 91 ? 11.856 -5.033 -9.650 1.00 89.88 91 LEU A C 1
ATOM 763 O O . LEU A 1 91 ? 10.809 -4.854 -10.265 1.00 89.88 91 LEU A O 1
ATOM 767 N N . LEU A 1 92 ? 12.581 -4.041 -9.140 1.00 90.94 92 LEU A N 1
ATOM 768 C CA . LEU A 1 92 ? 12.162 -2.641 -9.094 1.00 90.94 92 LEU A CA 1
ATOM 769 C C . LEU A 1 92 ? 13.166 -1.758 -9.833 1.00 90.94 92 LEU A C 1
ATOM 771 O O . LEU A 1 92 ? 14.347 -2.090 -9.902 1.00 90.94 92 LEU A O 1
ATOM 775 N N . ILE A 1 93 ? 12.708 -0.610 -10.330 1.00 92.56 93 ILE A N 1
ATOM 776 C CA . ILE A 1 93 ? 13.617 0.483 -10.689 1.00 92.56 93 ILE A CA 1
ATOM 777 C C . ILE A 1 93 ? 14.091 1.092 -9.375 1.00 92.56 93 ILE A C 1
ATOM 779 O O . ILE A 1 93 ? 13.272 1.456 -8.528 1.00 92.56 93 ILE A O 1
ATOM 783 N N . GLN A 1 94 ? 15.405 1.155 -9.181 1.00 90.31 94 GLN A N 1
ATOM 784 C CA . GLN A 1 94 ? 15.996 1.637 -7.940 1.00 90.31 94 GLN A CA 1
ATOM 785 C C . GLN A 1 94 ? 16.959 2.782 -8.202 1.00 90.31 94 GLN A C 1
ATOM 787 O O . GLN A 1 94 ? 17.700 2.775 -9.181 1.00 90.31 94 GLN A O 1
ATOM 792 N N . SER A 1 95 ? 16.973 3.739 -7.283 1.00 90.62 95 SER A N 1
ATOM 793 C CA . SER A 1 95 ? 17.986 4.788 -7.225 1.00 90.62 95 SER A CA 1
ATOM 794 C C . SER A 1 95 ? 18.237 5.177 -5.770 1.00 90.62 95 SER A C 1
ATOM 796 O O . SER A 1 95 ? 17.560 4.704 -4.856 1.00 90.62 95 SER A O 1
ATOM 798 N N . ASN A 1 96 ? 19.209 6.049 -5.540 1.00 89.12 96 ASN A N 1
ATOM 799 C CA . ASN A 1 96 ? 19.341 6.779 -4.287 1.00 89.12 96 ASN A CA 1
ATOM 800 C C . ASN A 1 96 ? 19.031 8.262 -4.538 1.00 89.12 96 ASN A C 1
ATOM 802 O O . ASN A 1 96 ? 18.983 8.719 -5.681 1.00 89.12 96 ASN A O 1
ATOM 806 N N . PHE A 1 97 ? 18.807 9.015 -3.463 1.00 88.56 97 PHE A N 1
ATOM 807 C CA . PHE A 1 97 ? 18.399 10.414 -3.577 1.00 88.56 97 PHE A CA 1
ATOM 808 C C . PHE A 1 97 ? 19.424 11.275 -4.329 1.00 88.56 97 PHE A C 1
ATOM 810 O O . PHE A 1 97 ? 19.040 12.117 -5.136 1.00 88.56 97 PHE A O 1
ATOM 817 N N . GLN A 1 98 ? 20.720 11.040 -4.101 1.00 88.94 98 GLN A N 1
ATOM 818 C CA . GLN A 1 98 ? 21.790 11.815 -4.724 1.00 88.94 98 GLN A CA 1
ATOM 819 C C . GLN A 1 98 ? 21.858 11.554 -6.233 1.00 88.94 98 GLN A C 1
ATOM 821 O O . GLN A 1 98 ? 21.786 12.493 -7.020 1.00 88.94 98 GLN A O 1
ATOM 826 N N . SER A 1 99 ? 21.896 10.284 -6.640 1.00 89.50 99 SER A N 1
ATOM 827 C CA . SER A 1 99 ? 21.955 9.891 -8.050 1.00 89.50 99 SER A CA 1
ATOM 828 C C . SER A 1 99 ? 20.717 10.329 -8.832 1.00 89.50 99 SER A C 1
ATOM 830 O O . SER A 1 99 ? 20.833 10.737 -9.981 1.00 89.50 99 SER A O 1
ATOM 832 N N . TYR A 1 100 ? 19.531 10.288 -8.217 1.00 92.25 100 TYR A N 1
ATOM 833 C CA . TYR A 1 100 ? 18.311 10.774 -8.864 1.00 92.25 100 TYR A CA 1
ATOM 834 C C . TYR A 1 100 ? 18.288 12.298 -9.020 1.00 92.25 100 TYR A C 1
ATOM 836 O O . TYR A 1 100 ? 17.842 12.804 -10.042 1.00 92.25 100 TYR A O 1
ATOM 844 N N . LYS A 1 101 ? 18.815 13.040 -8.039 1.00 91.31 101 LYS A N 1
ATOM 845 C CA . LYS A 1 101 ? 18.937 14.501 -8.129 1.00 91.31 101 LYS A CA 1
ATOM 846 C C . LYS A 1 101 ? 19.898 14.939 -9.241 1.00 91.31 101 LYS A C 1
ATOM 848 O O . LYS A 1 101 ? 19.715 16.007 -9.817 1.00 91.31 101 LYS A O 1
ATOM 853 N N . GLU A 1 102 ? 20.923 14.136 -9.511 1.00 93.88 102 GLU A N 1
ATOM 854 C CA . GLU A 1 102 ? 21.906 14.372 -10.575 1.00 93.88 102 GLU A CA 1
ATOM 855 C C . GLU A 1 102 ? 21.396 13.946 -11.957 1.00 93.88 102 GLU A C 1
ATOM 857 O O . GLU A 1 102 ? 21.815 14.518 -12.961 1.00 93.88 102 GLU A O 1
ATOM 862 N N . ASN A 1 103 ? 20.485 12.970 -12.018 1.00 92.25 103 ASN A N 1
ATOM 863 C CA . ASN A 1 103 ? 19.906 12.483 -13.262 1.00 92.25 103 ASN A CA 1
ATOM 864 C C . ASN A 1 103 ? 18.438 12.049 -13.087 1.00 92.25 103 ASN A C 1
ATOM 866 O O . ASN A 1 103 ? 18.148 10.921 -12.673 1.00 92.25 103 ASN A O 1
ATOM 870 N N . TYR A 1 104 ? 17.514 12.927 -13.480 1.00 92.06 104 TYR A N 1
ATOM 871 C CA . TYR A 1 104 ? 16.078 12.635 -13.468 1.00 92.06 104 TYR A CA 1
ATOM 872 C C . TYR A 1 104 ? 15.649 11.639 -14.558 1.00 92.06 104 TYR A C 1
ATOM 874 O O . TYR A 1 104 ? 14.593 11.029 -14.422 1.00 92.06 104 TYR A O 1
ATOM 882 N N . GLU A 1 105 ? 16.467 11.379 -15.586 1.00 92.19 105 GLU A N 1
ATOM 883 C CA . GLU A 1 105 ? 16.140 10.409 -16.648 1.00 92.19 105 GLU A CA 1
ATOM 884 C C . GLU A 1 105 ? 16.073 8.964 -16.133 1.00 92.19 105 GLU A C 1
ATOM 886 O O . GLU A 1 105 ? 15.491 8.097 -16.783 1.00 92.19 105 GLU A O 1
ATOM 891 N N . ILE A 1 106 ? 16.622 8.692 -14.941 1.00 90.56 106 ILE A N 1
ATOM 892 C CA . ILE A 1 106 ? 16.469 7.397 -14.259 1.00 90.56 106 ILE A CA 1
ATOM 893 C C . ILE A 1 106 ? 14.979 7.057 -14.077 1.00 90.56 106 ILE A C 1
ATOM 895 O O . ILE A 1 106 ? 14.5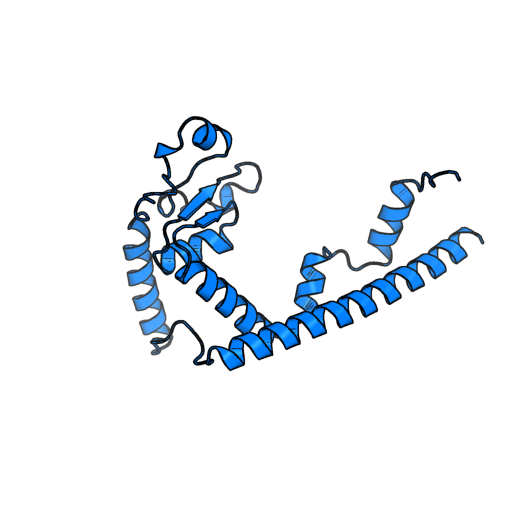94 5.887 -14.142 1.00 90.56 106 ILE A O 1
ATOM 899 N N . PHE A 1 107 ? 14.149 8.073 -13.831 1.00 95.38 107 PHE A N 1
ATOM 900 C CA . PHE A 1 107 ? 12.704 7.946 -13.717 1.00 95.38 107 PHE A CA 1
ATOM 901 C C . PHE A 1 107 ? 12.047 9.292 -14.042 1.00 95.38 107 PHE A C 1
ATOM 903 O O . PHE A 1 107 ? 11.863 10.128 -13.160 1.00 95.38 107 PHE A O 1
ATOM 910 N N . ASP A 1 108 ? 11.696 9.502 -15.307 1.00 95.06 108 ASP A N 1
ATOM 911 C CA . ASP A 1 108 ? 10.971 10.705 -15.716 1.00 95.06 108 ASP A CA 1
ATOM 912 C C . ASP A 1 108 ? 9.531 10.652 -15.183 1.00 95.06 108 ASP A C 1
ATOM 914 O O . ASP A 1 108 ? 8.768 9.766 -15.540 1.00 95.06 108 ASP A O 1
ATOM 918 N N . VAL A 1 109 ? 9.142 11.587 -14.319 1.00 93.94 109 VAL A N 1
ATOM 919 C CA . VAL A 1 109 ? 7.786 11.623 -13.746 1.00 93.94 109 VAL A CA 1
ATOM 920 C C . VAL A 1 109 ? 6.736 11.998 -14.787 1.00 93.94 109 VAL A C 1
ATOM 922 O O . VAL A 1 109 ? 5.592 11.578 -14.644 1.00 93.94 109 VAL A O 1
ATOM 925 N N . GLU A 1 110 ? 7.106 12.736 -15.835 1.00 95.12 110 GLU A N 1
ATOM 926 C CA . GLU A 1 110 ? 6.190 13.106 -16.917 1.00 95.12 110 GLU A CA 1
ATOM 927 C C . GLU A 1 110 ? 5.967 11.924 -17.869 1.00 95.12 110 GLU A C 1
ATOM 929 O O . GLU A 1 110 ? 4.848 11.689 -18.328 1.00 95.12 110 GLU A O 1
ATOM 934 N N . ASN A 1 111 ? 7.009 11.120 -18.105 1.00 96.06 111 ASN A N 1
ATOM 935 C CA . ASN A 1 111 ? 6.969 9.918 -18.942 1.00 96.06 111 ASN A CA 1
ATOM 936 C C . ASN A 1 111 ? 7.552 8.703 -18.198 1.00 96.06 111 ASN A C 1
ATOM 938 O O . ASN A 1 111 ? 8.627 8.204 -18.553 1.00 96.06 111 ASN A O 1
ATOM 942 N N . PRO A 1 112 ? 6.857 8.199 -17.163 1.00 96.38 112 PRO A N 1
ATOM 943 C CA . PRO A 1 112 ? 7.417 7.205 -16.266 1.00 96.38 112 PRO A CA 1
ATOM 944 C C . PRO A 1 112 ? 7.692 5.889 -16.994 1.00 96.38 112 PRO A C 1
ATOM 946 O O . PRO A 1 112 ? 6.818 5.356 -17.689 1.00 96.38 112 PRO A O 1
ATOM 949 N N . PRO A 1 113 ? 8.902 5.322 -16.841 1.00 95.12 113 PRO A N 1
ATOM 950 C CA . PRO A 1 113 ? 9.253 4.074 -17.493 1.00 95.12 113 PRO A CA 1
ATOM 951 C C . PRO A 1 113 ? 8.405 2.918 -16.956 1.00 95.12 113 PRO A C 1
ATOM 953 O O . PRO A 1 113 ? 8.013 2.864 -15.789 1.00 95.12 113 PRO A O 1
ATOM 956 N N . ASN A 1 114 ? 8.175 1.924 -17.811 1.00 94.75 114 ASN A N 1
ATOM 957 C CA . ASN A 1 114 ? 7.524 0.691 -17.389 1.00 94.75 114 ASN A CA 1
ATOM 958 C C . ASN A 1 114 ? 8.376 -0.066 -16.364 1.00 94.75 114 ASN A C 1
ATOM 960 O O . ASN A 1 114 ? 9.591 -0.201 -16.517 1.00 94.75 114 ASN A O 1
ATOM 964 N N . ASN A 1 115 ? 7.710 -0.669 -15.380 1.00 95.50 115 ASN A N 1
ATOM 965 C CA . ASN A 1 115 ? 8.388 -1.505 -14.397 1.00 95.50 115 ASN A CA 1
ATOM 966 C C . ASN A 1 115 ? 9.076 -2.737 -15.037 1.00 95.50 115 ASN A C 1
ATOM 968 O O . ASN A 1 115 ? 8.546 -3.316 -15.999 1.00 95.50 115 ASN A O 1
ATOM 972 N N . PRO A 1 116 ? 10.195 -3.222 -14.459 1.00 93.81 116 PRO A N 1
ATOM 973 C CA . PRO A 1 116 ? 10.858 -4.448 -14.881 1.00 93.81 116 PRO A CA 1
ATOM 974 C C . PRO A 1 116 ? 9.909 -5.647 -14.831 1.00 93.81 116 PRO A C 1
ATOM 976 O O . PRO A 1 116 ? 9.072 -5.779 -13.940 1.00 93.81 116 PRO A O 1
ATOM 979 N N . LYS A 1 117 ? 10.054 -6.576 -15.779 1.00 94.88 117 LYS A N 1
ATOM 980 C CA . LYS A 1 117 ? 9.146 -7.730 -15.926 1.00 94.88 117 LYS A CA 1
ATOM 981 C C . LYS A 1 117 ? 9.612 -8.986 -15.183 1.00 94.88 117 LYS A C 1
ATOM 983 O O . LYS A 1 117 ? 8.948 -10.020 -15.252 1.00 94.88 117 LYS A O 1
ATOM 988 N N . ASN A 1 118 ? 10.722 -8.911 -14.451 1.00 92.38 118 ASN A N 1
ATOM 989 C CA . ASN A 1 118 ? 11.363 -10.049 -13.785 1.00 92.38 118 ASN A CA 1
ATOM 990 C C . ASN A 1 118 ? 10.415 -10.755 -12.797 1.00 92.38 118 ASN A C 1
ATOM 992 O O . ASN A 1 118 ? 10.433 -11.982 -12.677 1.00 92.38 118 ASN A O 1
ATOM 996 N N . TYR A 1 119 ? 9.513 -9.999 -12.161 1.00 92.75 119 TYR A N 1
ATOM 997 C CA . TYR A 1 119 ? 8.515 -10.534 -11.232 1.00 92.75 119 TYR A CA 1
ATOM 998 C C . TYR A 1 119 ? 7.467 -11.439 -11.899 1.00 92.75 119 TYR A C 1
ATOM 1000 O O . TYR A 1 119 ? 6.808 -12.209 -11.204 1.00 92.75 119 TYR A O 1
ATOM 1008 N N . LEU A 1 120 ? 7.293 -11.396 -13.228 1.00 93.75 120 LEU A N 1
ATOM 1009 C CA . LEU A 1 120 ? 6.264 -12.185 -13.916 1.00 93.75 120 LEU A CA 1
ATOM 1010 C C . LEU A 1 120 ? 6.493 -13.692 -13.780 1.00 93.75 120 LEU A C 1
ATOM 1012 O O . LEU A 1 120 ? 5.521 -14.442 -13.683 1.00 93.75 120 LEU A O 1
ATOM 1016 N N . LYS A 1 121 ? 7.756 -14.137 -13.750 1.00 93.94 121 LYS A N 1
ATOM 1017 C CA . LYS A 1 121 ? 8.088 -15.547 -13.503 1.00 93.94 121 LYS A CA 1
ATOM 1018 C C . LYS A 1 121 ? 7.666 -15.950 -12.090 1.00 93.94 121 LYS A C 1
ATOM 1020 O O . LYS A 1 121 ? 6.878 -16.875 -11.933 1.00 93.94 121 LYS A O 1
ATOM 1025 N N . ILE A 1 122 ? 8.088 -15.169 -11.092 1.00 92.56 122 ILE A N 1
ATOM 1026 C CA . ILE A 1 122 ? 7.741 -15.375 -9.678 1.00 92.56 122 ILE A CA 1
ATOM 1027 C C . ILE A 1 122 ? 6.218 -15.393 -9.496 1.00 92.56 122 ILE A C 1
ATOM 1029 O O . ILE A 1 122 ? 5.682 -16.288 -8.851 1.00 92.56 122 ILE A O 1
ATOM 1033 N N . ARG A 1 123 ? 5.502 -14.451 -10.122 1.00 91.88 123 ARG A N 1
ATOM 1034 C CA . ARG A 1 123 ? 4.036 -14.374 -10.103 1.00 91.88 123 ARG A CA 1
ATOM 1035 C C . ARG A 1 123 ? 3.392 -15.657 -10.627 1.00 91.88 123 ARG A C 1
ATOM 1037 O O . ARG A 1 123 ? 2.494 -16.182 -9.976 1.00 91.88 123 ARG A O 1
ATOM 1044 N N . LYS A 1 124 ? 3.815 -16.145 -11.799 1.00 94.38 124 LYS A N 1
ATOM 1045 C CA . LYS A 1 124 ? 3.266 -17.375 -12.399 1.00 94.38 124 LYS A CA 1
ATOM 1046 C C . LYS A 1 124 ? 3.521 -18.585 -11.502 1.00 94.38 124 LYS A C 1
ATOM 1048 O O . LYS A 1 124 ? 2.590 -19.339 -11.227 1.00 94.38 124 LYS A O 1
ATOM 1053 N N . ASP A 1 125 ? 4.745 -18.718 -11.003 1.00 95.12 125 ASP A N 1
ATOM 1054 C CA . ASP A 1 125 ? 5.142 -19.829 -10.139 1.00 95.12 125 ASP A CA 1
ATOM 1055 C C . ASP A 1 125 ? 4.354 -19.824 -8.823 1.00 95.12 125 ASP A C 1
ATOM 1057 O O . ASP A 1 125 ? 3.862 -20.868 -8.395 1.00 95.12 125 ASP A O 1
ATOM 1061 N N . LEU A 1 126 ? 4.180 -18.651 -8.201 1.00 92.94 126 LEU A N 1
ATOM 1062 C CA . LEU A 1 126 ? 3.405 -18.506 -6.970 1.00 92.94 126 LEU A CA 1
ATOM 1063 C C . LEU A 1 126 ? 1.930 -18.830 -7.181 1.00 92.94 126 LEU A C 1
ATOM 1065 O O . LEU A 1 126 ? 1.395 -19.601 -6.396 1.00 92.94 126 LEU A O 1
ATOM 1069 N N . ILE A 1 127 ? 1.296 -18.307 -8.240 1.00 92.06 127 ILE A N 1
ATOM 1070 C CA . ILE A 1 127 ? -0.112 -18.603 -8.557 1.00 92.06 127 ILE A CA 1
ATOM 1071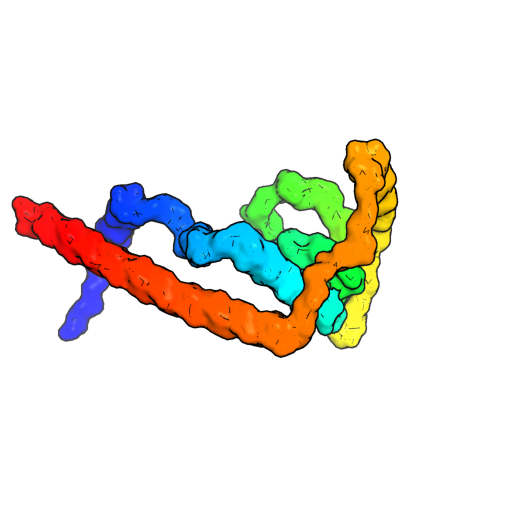 C C . ILE A 1 127 ? -0.320 -20.107 -8.739 1.00 92.06 127 ILE A C 1
ATOM 1073 O O . ILE A 1 127 ? -1.290 -20.657 -8.225 1.00 92.06 127 ILE A O 1
ATOM 1077 N N . ASN A 1 128 ? 0.584 -20.782 -9.452 1.00 95.06 128 ASN A N 1
ATOM 1078 C CA . ASN A 1 128 ? 0.480 -22.222 -9.665 1.00 95.06 128 ASN A CA 1
ATOM 1079 C C . ASN A 1 128 ? 0.644 -22.994 -8.349 1.00 95.06 128 ASN A C 1
ATOM 1081 O O . ASN A 1 128 ? -0.157 -23.878 -8.057 1.00 95.06 128 ASN A O 1
ATOM 1085 N N . LYS A 1 129 ? 1.637 -22.633 -7.526 1.00 96.00 129 LYS A N 1
ATOM 1086 C CA . LYS A 1 129 ? 1.865 -23.268 -6.219 1.00 96.00 129 LYS A CA 1
ATOM 1087 C C . LYS A 1 129 ? 0.678 -23.090 -5.276 1.00 96.00 129 LYS A C 1
ATOM 1089 O O . LYS A 1 129 ? 0.218 -24.075 -4.707 1.00 96.00 129 LYS A O 1
ATOM 1094 N N . THR A 1 130 ? 0.166 -21.869 -5.119 1.00 94.94 130 THR A N 1
ATOM 1095 C CA . THR A 1 130 ? -0.980 -21.617 -4.234 1.00 94.94 130 THR A CA 1
ATOM 1096 C C . THR A 1 130 ? -2.246 -22.260 -4.764 1.00 94.94 130 THR A C 1
ATOM 1098 O O . THR A 1 130 ? -2.928 -22.904 -3.980 1.00 94.94 130 THR A O 1
ATOM 1101 N N . LYS A 1 131 ? -2.523 -22.193 -6.073 1.00 94.31 131 LYS A N 1
ATOM 1102 C CA . LYS A 1 131 ? -3.676 -22.885 -6.671 1.00 94.31 131 LYS A CA 1
ATOM 1103 C C . LYS A 1 131 ? -3.627 -24.393 -6.416 1.00 94.31 131 LYS A C 1
ATOM 1105 O O . LYS A 1 131 ? -4.644 -24.973 -6.054 1.00 94.31 131 LYS A O 1
ATOM 1110 N N . ASN A 1 132 ? -2.461 -25.018 -6.582 1.00 96.25 132 ASN A N 1
ATOM 1111 C CA . ASN A 1 132 ? -2.296 -26.450 -6.325 1.00 96.25 132 ASN A CA 1
ATOM 1112 C C . ASN A 1 132 ? -2.469 -26.796 -4.840 1.00 96.25 132 ASN A C 1
ATOM 1114 O O . ASN A 1 132 ? -2.954 -27.874 -4.524 1.00 96.25 132 ASN A O 1
ATOM 1118 N N . PHE A 1 133 ? -2.071 -25.893 -3.941 1.00 97.06 133 PHE A N 1
ATOM 1119 C CA . PHE A 1 133 ? -2.163 -26.103 -2.499 1.00 97.06 133 PHE A CA 1
ATOM 1120 C C . PHE A 1 133 ? -3.572 -25.864 -1.937 1.00 97.06 133 PHE A C 1
ATOM 1122 O O . PHE A 1 133 ? -4.049 -26.651 -1.129 1.00 97.06 133 PHE A O 1
ATOM 1129 N N . THR A 1 134 ? -4.242 -24.782 -2.343 1.00 96.06 134 THR A N 1
ATOM 1130 C CA . THR A 1 134 ? -5.535 -24.364 -1.772 1.00 96.06 134 THR A CA 1
ATOM 1131 C C . THR A 1 134 ? -6.740 -24.839 -2.576 1.00 96.06 134 THR A C 1
ATOM 1133 O O . THR A 1 134 ? -7.858 -24.779 -2.074 1.00 96.06 134 THR A O 1
ATOM 1136 N N . GLY A 1 135 ? -6.553 -25.222 -3.845 1.00 94.31 135 GLY A N 1
ATOM 1137 C CA . GLY A 1 135 ? -7.648 -25.457 -4.793 1.00 94.31 135 GLY A CA 1
ATOM 1138 C C . GLY A 1 135 ? -8.420 -24.189 -5.185 1.00 94.31 135 GLY A C 1
ATOM 1139 O O . GLY A 1 135 ? -9.347 -24.258 -5.986 1.00 94.31 135 GLY A O 1
ATOM 1140 N N . PHE A 1 136 ? -8.038 -23.024 -4.655 1.00 89.81 136 PHE A N 1
ATOM 1141 C CA . PHE A 1 136 ? -8.756 -21.767 -4.819 1.00 89.81 136 PHE A CA 1
ATOM 1142 C C . PHE A 1 136 ? -7.928 -20.752 -5.604 1.00 89.81 136 PHE A C 1
ATOM 1144 O O . PHE A 1 136 ? -6.716 -20.616 -5.417 1.00 89.81 136 PHE A O 1
ATOM 1151 N N . ARG A 1 137 ? -8.605 -19.988 -6.462 1.00 84.62 137 ARG A N 1
ATOM 1152 C CA . ARG A 1 137 ? -8.033 -18.838 -7.158 1.00 84.62 137 ARG A CA 1
ATOM 1153 C C . ARG A 1 137 ? -8.938 -17.640 -6.925 1.00 84.62 137 ARG A C 1
ATOM 1155 O O . ARG A 1 137 ? -10.084 -17.652 -7.351 1.00 84.62 137 ARG A O 1
ATOM 1162 N N . ASN A 1 138 ? -8.400 -16.609 -6.281 1.00 81.81 138 ASN A N 1
ATOM 1163 C CA . ASN A 1 138 ? -9.113 -15.350 -6.144 1.00 81.81 138 ASN A CA 1
ATOM 1164 C C . ASN A 1 138 ? -9.158 -14.630 -7.502 1.00 81.81 138 ASN A C 1
ATOM 1166 O O . ASN A 1 138 ? -8.115 -14.456 -8.140 1.00 81.81 138 ASN A O 1
ATOM 1170 N N . GLU A 1 139 ? -10.353 -14.241 -7.935 1.00 81.88 139 GLU A N 1
ATOM 1171 C CA . GLU A 1 139 ? -10.575 -13.518 -9.192 1.00 81.88 139 GLU A CA 1
ATOM 1172 C C . GLU A 1 139 ? -10.597 -11.997 -8.999 1.00 81.88 139 GLU A C 1
ATOM 1174 O O . GLU A 1 139 ? -10.356 -11.262 -9.955 1.00 81.88 139 GLU A O 1
ATOM 1179 N N . PHE A 1 140 ? -10.801 -11.525 -7.765 1.00 81.50 140 PHE A N 1
ATOM 1180 C CA . PHE A 1 140 ? -10.949 -10.105 -7.449 1.00 81.50 140 PHE A CA 1
ATOM 1181 C C . PHE A 1 140 ? -9.821 -9.603 -6.548 1.00 81.50 140 PHE A C 1
ATOM 1183 O O . PHE A 1 140 ? -9.439 -10.253 -5.578 1.00 81.50 140 PHE A O 1
ATOM 1190 N N . TYR A 1 141 ? -9.293 -8.417 -6.848 1.00 76.56 141 TYR A N 1
ATOM 1191 C CA . TYR A 1 141 ? -8.245 -7.785 -6.037 1.00 76.56 141 TYR A CA 1
ATOM 1192 C C . TYR A 1 141 ? -8.796 -6.992 -4.848 1.00 76.56 141 TYR A C 1
ATOM 1194 O O . TYR A 1 141 ? -8.113 -6.876 -3.833 1.00 76.56 141 TYR A O 1
ATOM 1202 N N . TYR A 1 142 ? -10.025 -6.482 -4.967 1.00 83.62 142 TYR A N 1
ATOM 1203 C CA . TYR A 1 142 ? -10.665 -5.609 -3.986 1.00 83.62 142 TYR A CA 1
ATOM 1204 C C . TYR A 1 142 ? -12.025 -6.146 -3.553 1.00 83.62 142 TYR A C 1
ATOM 1206 O O . TYR A 1 142 ? -12.688 -6.861 -4.306 1.00 83.62 142 TYR A O 1
ATOM 1214 N N . SER A 1 143 ? -12.470 -5.721 -2.373 1.00 84.31 143 SER A N 1
ATOM 1215 C CA . SER A 1 143 ? -13.860 -5.859 -1.956 1.00 84.31 143 SER A CA 1
ATOM 1216 C C . SER A 1 143 ? -14.774 -4.969 -2.815 1.00 84.31 143 SER A C 1
ATOM 1218 O O . SER A 1 143 ? -14.382 -3.880 -3.245 1.00 84.31 143 SER A O 1
ATOM 1220 N N . ASN A 1 144 ? -16.017 -5.405 -3.031 1.00 85.88 144 ASN A N 1
ATOM 1221 C CA . ASN A 1 144 ? -17.010 -4.722 -3.874 1.00 85.88 144 ASN A CA 1
ATOM 1222 C C . ASN A 1 144 ? -17.701 -3.539 -3.166 1.00 85.88 144 ASN A C 1
ATOM 1224 O O . ASN A 1 144 ? -18.923 -3.438 -3.190 1.00 85.88 144 ASN A O 1
ATOM 1228 N N . TYR A 1 145 ? -16.932 -2.656 -2.525 1.00 86.88 145 TYR A N 1
ATOM 1229 C CA . TYR A 1 145 ? -17.468 -1.402 -1.990 1.00 86.88 145 TYR A CA 1
ATOM 1230 C C . TYR A 1 145 ? -17.716 -0.402 -3.123 1.00 86.88 145 TYR A C 1
ATOM 1232 O O . TYR A 1 145 ? -16.842 -0.176 -3.966 1.00 86.88 145 TYR A O 1
ATOM 1240 N N . SER A 1 146 ? -18.884 0.228 -3.109 1.00 90.62 146 SER A N 1
ATOM 1241 C CA . SER A 1 146 ? -19.181 1.429 -3.885 1.00 90.62 146 SER A CA 1
ATOM 1242 C C . SER A 1 146 ? -18.340 2.620 -3.409 1.00 90.62 146 SER A C 1
ATOM 1244 O O . SER A 1 146 ? -17.773 2.621 -2.313 1.00 90.62 146 SER A O 1
ATOM 1246 N N . TYR A 1 147 ? -18.259 3.662 -4.236 1.00 88.75 147 TYR A N 1
ATOM 1247 C CA . TYR A 1 147 ? -17.503 4.869 -3.899 1.00 88.75 147 TYR A CA 1
ATOM 1248 C C . TYR A 1 147 ? -18.050 5.570 -2.643 1.00 88.75 147 TYR A C 1
ATOM 1250 O O . TYR A 1 147 ? -17.277 5.985 -1.779 1.00 88.75 147 TYR A O 1
ATOM 1258 N N . ASP A 1 148 ? -19.376 5.612 -2.495 1.00 94.00 148 ASP A N 1
ATOM 1259 C CA . ASP A 1 148 ? -20.037 6.205 -1.330 1.00 94.00 148 ASP A CA 1
ATOM 1260 C C . ASP A 1 148 ? -19.742 5.412 -0.050 1.00 94.00 148 ASP A C 1
ATOM 1262 O O . ASP A 1 148 ? -19.414 5.998 0.983 1.00 94.00 148 ASP A O 1
ATOM 1266 N N . GLU A 1 149 ? -19.768 4.076 -0.119 1.00 93.25 149 GLU A N 1
ATOM 1267 C CA . GLU A 1 149 ? -19.389 3.220 1.012 1.00 93.25 149 GLU A CA 1
ATOM 1268 C C . GLU A 1 149 ? -17.931 3.437 1.424 1.00 93.25 149 GLU A C 1
ATOM 1270 O O . GLU A 1 149 ? -17.625 3.475 2.618 1.00 93.25 149 GLU A O 1
ATOM 1275 N N . ILE A 1 150 ? -17.031 3.623 0.452 1.00 91.94 150 ILE A N 1
ATOM 1276 C CA . ILE A 1 150 ? -15.624 3.922 0.725 1.00 91.94 150 ILE A CA 1
ATOM 1277 C C . ILE A 1 150 ? -15.496 5.251 1.475 1.00 91.94 150 ILE A C 1
ATOM 1279 O O . ILE A 1 150 ? -14.838 5.291 2.517 1.00 91.94 150 ILE A O 1
ATOM 1283 N N . ILE A 1 151 ? -16.132 6.321 0.988 1.00 92.88 151 ILE A N 1
ATOM 1284 C CA . ILE A 1 151 ? -16.062 7.649 1.616 1.00 92.88 151 ILE A CA 1
ATOM 1285 C C . ILE A 1 151 ? -16.606 7.603 3.043 1.00 92.88 151 ILE A C 1
ATOM 1287 O O . ILE A 1 151 ? -15.943 8.068 3.974 1.00 92.88 151 ILE A O 1
ATOM 1291 N N . LEU A 1 152 ? -17.791 7.019 3.230 1.00 95.25 152 LEU A N 1
ATOM 1292 C CA . LEU A 1 152 ? -18.425 6.921 4.542 1.00 95.25 152 LEU A CA 1
ATOM 1293 C C . LEU A 1 152 ? -17.538 6.152 5.520 1.00 95.25 152 LEU A C 1
ATOM 1295 O O . LEU A 1 152 ? -17.275 6.621 6.629 1.00 95.25 152 LEU A O 1
ATOM 1299 N N . LYS A 1 153 ? -16.996 5.009 5.092 1.00 93.69 153 LYS A N 1
ATOM 1300 C CA . LYS A 1 153 ? -16.134 4.192 5.944 1.00 93.69 153 LYS A CA 1
ATOM 1301 C C . LYS A 1 153 ? -14.814 4.888 6.273 1.00 93.69 153 LYS A C 1
ATOM 1303 O O . LYS A 1 153 ? -14.346 4.797 7.407 1.00 93.69 153 LYS A O 1
ATOM 1308 N N . GLN A 1 154 ? -14.218 5.622 5.334 1.00 92.25 154 GLN A N 1
ATOM 1309 C CA . GLN A 1 154 ? -13.035 6.440 5.616 1.00 92.25 154 GLN A CA 1
ATOM 1310 C C . GLN A 1 154 ? -13.338 7.533 6.651 1.00 92.25 154 GLN A C 1
ATOM 1312 O O . GLN A 1 154 ? -12.564 7.706 7.596 1.00 92.25 154 GLN A O 1
ATOM 1317 N N . ALA A 1 155 ? -14.476 8.224 6.529 1.00 94.12 155 ALA A N 1
ATOM 1318 C CA . ALA A 1 155 ? -14.900 9.242 7.489 1.00 94.12 155 ALA A CA 1
ATOM 1319 C C . ALA A 1 155 ? -15.114 8.656 8.898 1.00 94.12 155 ALA A C 1
ATOM 1321 O O . ALA A 1 155 ? -14.640 9.227 9.884 1.00 94.12 155 ALA A O 1
ATOM 1322 N N . GLU A 1 156 ? -15.745 7.481 9.004 1.00 94.56 156 GLU A N 1
ATOM 1323 C CA . GLU A 1 156 ? -15.892 6.751 10.271 1.00 94.56 156 GLU A CA 1
ATOM 1324 C C . GLU A 1 156 ? -14.535 6.433 10.916 1.00 94.56 156 GLU A C 1
ATOM 1326 O O . GLU A 1 156 ? -14.340 6.658 12.114 1.00 94.56 156 GLU A O 1
ATOM 1331 N N . LEU A 1 157 ? -13.577 5.928 10.132 1.00 92.12 157 LEU A N 1
ATOM 1332 C CA . LEU A 1 157 ? -12.246 5.561 10.624 1.00 92.12 157 LEU A CA 1
ATOM 1333 C C . LEU A 1 157 ? -11.435 6.782 11.069 1.00 92.12 157 LEU A C 1
ATOM 1335 O O . LEU A 1 157 ? -10.726 6.717 12.079 1.00 92.12 157 LEU A O 1
ATOM 1339 N N . LEU A 1 158 ? -11.570 7.910 10.370 1.00 91.19 158 LEU A N 1
ATOM 1340 C CA . LEU A 1 158 ? -10.969 9.181 10.774 1.00 91.19 158 LEU A CA 1
ATOM 1341 C C . LEU A 1 158 ? -11.555 9.676 12.101 1.00 91.19 158 LEU A C 1
ATOM 1343 O O . LEU A 1 158 ? -10.801 10.002 13.022 1.00 91.19 158 LEU A O 1
ATOM 1347 N N . ALA A 1 159 ? -12.883 9.661 12.243 1.00 92.94 159 ALA A N 1
ATOM 1348 C CA . ALA A 1 159 ? -13.553 10.043 13.484 1.00 92.94 159 ALA A CA 1
ATOM 1349 C C . ALA A 1 159 ? -13.139 9.134 14.656 1.00 92.94 159 ALA A C 1
ATOM 1351 O O . ALA A 1 159 ? -12.816 9.618 15.747 1.00 92.94 159 ALA A O 1
ATOM 1352 N N . LYS A 1 160 ? -13.068 7.818 14.418 1.00 91.19 160 LYS A N 1
ATOM 1353 C CA . LYS A 1 160 ? -12.569 6.836 15.389 1.00 91.19 160 LYS A CA 1
ATOM 1354 C C . LYS A 1 160 ? -11.132 7.151 15.798 1.00 91.19 160 LYS A C 1
ATOM 1356 O O . LYS A 1 160 ? -10.846 7.228 16.989 1.00 91.19 160 LYS A O 1
ATOM 1361 N N . THR A 1 161 ? -10.245 7.407 14.839 1.00 89.06 161 THR A N 1
ATOM 1362 C CA . THR A 1 161 ? -8.838 7.749 15.107 1.00 89.06 161 THR A CA 1
ATOM 1363 C C . THR A 1 161 ? -8.707 8.994 15.963 1.00 89.06 161 THR A C 1
ATOM 1365 O O . THR A 1 161 ? -7.945 8.984 16.931 1.00 89.06 161 THR A O 1
ATOM 1368 N N . ALA A 1 162 ? -9.456 10.052 15.648 1.00 89.19 162 ALA A N 1
ATOM 1369 C CA . ALA A 1 162 ? -9.446 11.287 16.422 1.00 89.19 162 ALA A CA 1
ATOM 1370 C C . ALA A 1 162 ? -9.895 11.039 17.872 1.00 89.19 162 ALA A C 1
ATOM 1372 O O . ALA A 1 162 ? -9.235 11.479 18.818 1.00 89.19 162 ALA A O 1
ATOM 1373 N N . ARG A 1 163 ? -10.975 10.269 18.056 1.00 90.44 163 ARG A N 1
ATOM 1374 C CA . ARG A 1 163 ? -11.491 9.898 19.379 1.00 90.44 163 ARG A CA 1
ATOM 1375 C C . ARG A 1 163 ? -10.488 9.066 20.177 1.00 90.44 163 ARG A C 1
ATOM 1377 O O . ARG A 1 163 ? -10.178 9.414 21.316 1.00 90.44 163 ARG A O 1
ATOM 1384 N N . GLU A 1 164 ? -9.955 7.996 19.594 1.00 87.88 164 GLU A N 1
ATOM 1385 C CA . GLU A 1 164 ? -9.023 7.107 20.292 1.00 87.88 164 GLU A CA 1
ATOM 1386 C C . GLU A 1 164 ? -7.684 7.795 20.591 1.00 87.88 164 GLU A C 1
ATOM 1388 O O . GLU A 1 164 ? -7.123 7.614 21.675 1.00 87.88 164 GLU A O 1
ATOM 1393 N N . SER A 1 165 ? -7.213 8.668 19.695 1.00 85.38 165 SER A N 1
ATOM 1394 C CA . SER A 1 165 ? -6.021 9.493 19.927 1.00 85.38 165 SER A CA 1
ATOM 1395 C C . SER A 1 165 ? -6.228 10.461 21.090 1.00 85.38 165 SER A C 1
ATOM 1397 O O . SER A 1 165 ? -5.368 10.558 21.965 1.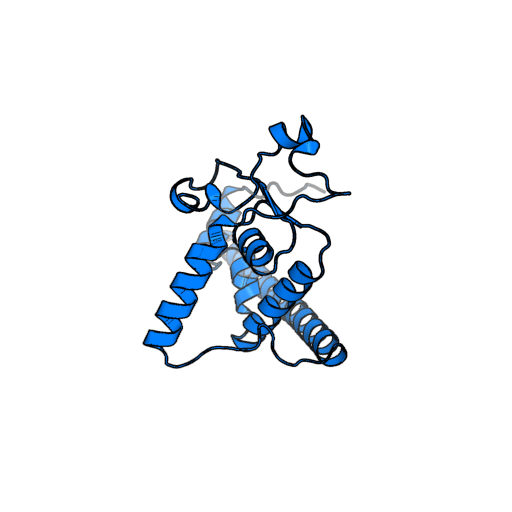00 85.38 165 SER A O 1
ATOM 1399 N N . LYS A 1 166 ? -7.392 11.122 21.166 1.00 88.56 166 LYS A N 1
ATOM 1400 C CA . LYS A 1 166 ? -7.755 11.988 22.298 1.00 88.56 166 LYS A CA 1
ATOM 1401 C C . LYS A 1 166 ? -7.786 11.207 23.615 1.00 88.56 166 LYS A C 1
ATOM 1403 O O . LYS A 1 166 ? -7.184 11.637 24.598 1.00 88.56 166 LYS A O 1
ATOM 1408 N N . ASN A 1 167 ? -8.438 10.043 23.631 1.00 87.00 167 ASN A N 1
ATOM 1409 C CA . ASN A 1 167 ? -8.506 9.172 24.809 1.00 87.00 167 ASN A CA 1
ATOM 1410 C C . ASN A 1 167 ? -7.116 8.696 25.249 1.00 87.00 167 ASN A C 1
ATOM 1412 O O . ASN A 1 167 ? -6.816 8.612 26.441 1.00 87.00 167 ASN A O 1
ATOM 1416 N N . TYR A 1 168 ? -6.253 8.370 24.288 1.00 83.00 168 TYR A N 1
ATOM 1417 C CA . TYR A 1 168 ? -4.874 7.995 24.555 1.00 83.00 168 TYR A CA 1
ATOM 1418 C C . TYR A 1 168 ? -4.088 9.148 25.184 1.00 83.00 168 TYR A C 1
ATOM 1420 O O . TYR A 1 168 ? -3.529 8.967 26.263 1.00 83.00 168 TYR A O 1
ATOM 1428 N N . MET A 1 169 ? -4.118 10.337 24.580 1.00 83.38 169 MET A N 1
ATOM 1429 C CA . MET A 1 169 ? -3.448 11.529 25.110 1.00 83.38 169 MET A CA 1
ATOM 1430 C C . MET A 1 169 ? -3.921 11.876 26.524 1.00 83.38 169 MET A C 1
ATOM 1432 O O . MET A 1 169 ? -3.094 12.120 27.399 1.00 83.38 169 MET A O 1
ATOM 1436 N N . GLY A 1 170 ? -5.228 11.791 26.795 1.00 86.12 170 GLY A N 1
ATOM 1437 C CA . GLY A 1 170 ? -5.763 11.991 28.145 1.00 86.12 170 GLY A CA 1
ATOM 1438 C C . GLY A 1 170 ? -5.181 11.015 29.177 1.00 86.12 170 GLY A C 1
ATOM 1439 O O . GLY A 1 170 ? -4.837 11.419 30.288 1.00 86.12 170 GLY A O 1
ATOM 1440 N N . ARG A 1 171 ? -4.997 9.739 28.805 1.00 83.75 171 ARG A N 1
ATOM 1441 C CA . ARG A 1 171 ? -4.338 8.743 29.670 1.00 83.75 171 ARG A CA 1
ATOM 1442 C C . ARG A 1 171 ? -2.860 9.053 29.892 1.00 83.75 171 ARG A C 1
ATOM 1444 O O . ARG A 1 171 ? -2.400 8.938 31.023 1.00 83.75 171 ARG A O 1
ATOM 1451 N N . VAL A 1 172 ? -2.134 9.457 28.846 1.00 82.56 172 VAL A N 1
ATOM 1452 C CA . VAL A 1 172 ? -0.713 9.834 28.952 1.00 82.56 172 VAL A CA 1
ATOM 1453 C C . VAL A 1 172 ? -0.539 11.008 29.915 1.00 82.56 172 VAL A C 1
ATOM 1455 O O . VAL A 1 172 ? 0.276 10.921 30.827 1.00 82.56 172 VAL A O 1
ATOM 1458 N N . ILE A 1 173 ? -1.352 12.060 29.772 1.00 85.38 173 ILE A N 1
ATOM 1459 C CA . ILE A 1 173 ? -1.315 13.239 30.652 1.00 85.38 173 ILE A CA 1
ATOM 1460 C C . ILE A 1 173 ? -1.589 12.841 32.105 1.00 85.38 173 ILE A C 1
ATOM 1462 O O . ILE A 1 173 ? -0.851 13.236 33.005 1.00 85.38 173 ILE A O 1
ATOM 1466 N N . LYS A 1 174 ? -2.617 12.014 32.344 1.00 86.88 174 LYS A N 1
ATOM 1467 C CA . LYS A 1 174 ? -2.941 11.533 33.693 1.00 86.88 174 LYS A CA 1
ATOM 1468 C C . LYS A 1 174 ? -1.765 10.777 34.324 1.00 86.88 174 LYS A C 1
ATOM 1470 O O . LYS A 1 174 ? -1.387 11.083 35.451 1.00 86.88 174 LYS A O 1
ATOM 1475 N N . LEU A 1 175 ? -1.169 9.837 33.589 1.00 84.19 175 LEU A N 1
ATOM 1476 C CA . LEU A 1 175 ? -0.011 9.067 34.054 1.00 84.19 175 LEU A CA 1
ATOM 1477 C C . LEU A 1 175 ? 1.211 9.959 34.311 1.00 84.19 175 LEU A C 1
ATOM 1479 O O . LEU A 1 175 ? 1.923 9.743 35.289 1.00 84.19 175 LEU A O 1
ATOM 1483 N N . SER A 1 176 ? 1.434 10.970 33.467 1.00 81.00 176 SER A N 1
ATOM 1484 C CA . SER A 1 176 ? 2.523 11.939 33.638 1.00 81.00 176 SER A CA 1
ATOM 1485 C C . SER A 1 176 ? 2.369 12.708 34.949 1.00 81.00 176 SER A C 1
ATOM 1487 O O . SER A 1 176 ? 3.297 12.755 35.753 1.00 81.00 176 SER A O 1
ATOM 1489 N N . ASN A 1 177 ? 1.165 13.218 35.226 1.00 84.88 177 ASN A N 1
ATOM 1490 C CA . ASN A 1 177 ? 0.872 13.943 36.465 1.00 84.88 177 ASN A CA 1
ATOM 1491 C C . ASN A 1 177 ? 1.047 13.055 37.713 1.00 84.88 177 ASN A C 1
ATOM 1493 O O . ASN A 1 177 ? 1.572 13.500 38.739 1.00 84.88 177 ASN A O 1
ATOM 1497 N N . GLU A 1 178 ? 0.626 11.788 37.636 1.00 86.12 178 GLU A N 1
ATOM 1498 C CA . GLU A 1 178 ? 0.825 10.804 38.708 1.00 86.12 178 GLU A CA 1
ATOM 1499 C C . GLU A 1 178 ? 2.313 10.509 38.950 1.00 86.12 178 GLU A C 1
ATOM 1501 O O . GLU A 1 178 ? 2.734 10.359 40.099 1.00 86.12 178 GLU A O 1
ATOM 1506 N N . TYR A 1 179 ? 3.119 10.437 37.887 1.00 82.38 179 TYR A N 1
ATOM 1507 C CA . TYR A 1 179 ? 4.561 10.224 37.978 1.00 82.38 179 TYR A CA 1
ATOM 1508 C C . TYR A 1 179 ? 5.286 11.425 38.592 1.00 82.38 179 TYR A C 1
ATOM 1510 O O . TYR A 1 179 ? 6.047 11.253 39.543 1.00 82.38 179 TYR A O 1
ATOM 1518 N N . GLU A 1 180 ? 5.000 12.643 38.128 1.00 83.25 180 GLU A N 1
ATOM 1519 C CA . GLU A 1 180 ? 5.572 13.868 38.699 1.00 83.25 180 GLU A CA 1
ATOM 1520 C C . GLU A 1 180 ? 5.243 14.021 40.187 1.00 83.25 180 GLU A C 1
ATOM 1522 O O . GLU A 1 180 ? 6.097 14.411 40.984 1.00 83.25 180 GLU A O 1
ATOM 1527 N N . SER A 1 181 ? 4.022 13.657 40.587 1.00 85.31 181 SER A N 1
ATOM 1528 C CA . SER A 1 181 ? 3.604 13.677 41.993 1.00 85.31 181 SER A CA 1
ATOM 1529 C C . SER A 1 181 ? 4.395 12.694 42.862 1.00 85.31 181 SER A C 1
ATOM 1531 O O . SER A 1 181 ? 4.597 12.956 44.046 1.00 85.31 181 SER A O 1
ATOM 1533 N N . LYS A 1 182 ? 4.847 11.567 42.295 1.00 84.25 182 LYS A N 1
ATOM 1534 C CA . LYS A 1 182 ? 5.689 10.580 42.991 1.00 84.25 182 LYS A CA 1
ATOM 1535 C C . LYS A 1 182 ? 7.149 11.013 43.099 1.00 84.25 182 LYS A C 1
ATOM 1537 O O . LYS A 1 182 ? 7.796 10.598 44.045 1.00 84.25 182 LYS A O 1
ATOM 1542 N N . LEU A 1 183 ? 7.656 11.816 42.162 1.00 80.06 183 LEU A N 1
ATOM 1543 C CA . LEU A 1 183 ? 9.027 12.346 42.209 1.00 80.06 183 LEU A CA 1
ATOM 1544 C C . LEU A 1 183 ? 9.197 13.494 43.214 1.00 80.06 183 LEU A C 1
ATOM 1546 O O . LEU A 1 183 ? 10.309 13.762 43.650 1.00 80.06 183 LEU A O 1
ATOM 1550 N N . LYS A 1 184 ? 8.108 14.194 43.555 1.00 78.31 184 LYS A N 1
ATOM 1551 C CA . LYS A 1 184 ? 8.103 15.298 44.532 1.00 78.31 184 LYS A CA 1
ATOM 1552 C C . LYS A 1 184 ? 7.959 14.838 45.995 1.00 78.31 184 LYS A C 1
ATOM 1554 O O . LYS A 1 184 ? 7.902 15.694 46.873 1.00 78.31 184 LYS A O 1
ATOM 1559 N N . LYS A 1 185 ? 7.847 13.531 46.249 1.00 58.59 185 LYS A N 1
ATOM 1560 C CA . LYS A 1 185 ? 7.796 12.909 47.583 1.00 58.59 185 LYS A CA 1
ATOM 1561 C C . LYS A 1 185 ? 9.093 12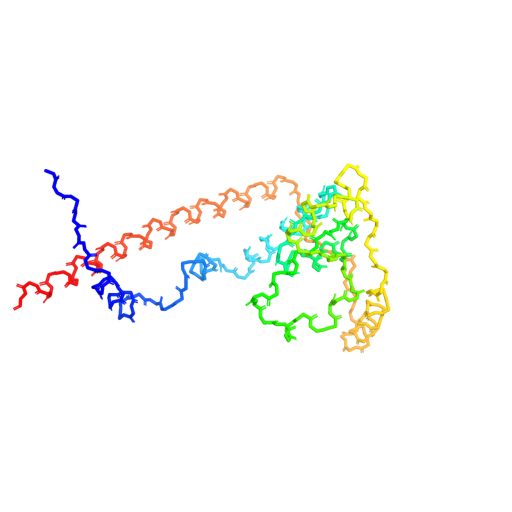.164 47.854 1.00 58.59 185 LYS A C 1
ATOM 1563 O O . LYS A 1 185 ? 9.504 12.169 49.030 1.00 58.59 185 LYS A O 1
#

Sequence (185 aa):
MPIYDIQHGSIWSFEQKYLDKRPISYRLTSFYDYKEKFFIAENFLRIYENAYCVITDKVHCALPCLALKTPVLFFNTASYQPERLVGLDKLLIQSNFQSYKENYEIFDVENPPNNPKNYLKIRKDLINKTKNFTGFRNEFYYSNYSYDEIILKQAELLAKTARESKNYMGRVIKLSNEYESKLKK

pLDDT: mean 82.59, std 16.62, range [29.53, 97.75]